Protein AF-A0A6J3CH19-F1 (afdb_monomer_lite)

Radius of gyration: 21.17 Å; chains: 1; bounding box: 58×41×56 Å

pLDDT: mean 88.63, std 11.32, range [35.88, 97.56]

Foldseek 3Di:
DEEEDEDDDPPVPQDLALVSNLQVQQVVQVVVQVCCCVPVVWHKAGDSAWIWTDDPNDIYTYGYQDVSNLQNQQWDQDPNDTDGHDDPVSVVSCCVHPVVVVVVVLLVLVCVVPVLLVVLLVVQCVVCVVVVNNVVDDPCVSSVLLQLLPQVDPVDPPDDHSVNSNVSSVVVVVVDPPVPDDRDGDSPVPPDPPD

Secondary structure (DSSP, 8-state):
-EEEEE-----TTS-SSHHHHHHHHHHHHHHHHHHHHHHH---EEE-SS-EEEEETTEEEEEEEE-HHHHHHHTEEEETTEEEE---HHHHHHHIIIIIHHHHHHHHHHHHHH-TTHHHHHHHHHHHHHHTT-TTTS-TTHHHHHHHHHHHHTPSPPTT--HHHHHHHHHHHHHH--TTT------SS--S----

Sequence (195 aa):
VNCYFFISGHSGKWPGDIEAFRCLKAAFHLQIAERLNKQFSLPTQAYPTHFDVLRDGLVFRLEIAHPKEITLLRRQTENGVVKFKESEESIQLHYDTVVLPRLRGALHGLHQKHASVGPATCLLKRWLSAQLLGSSLPPVTADLLVAAATLRCSPLPSTVTPLALLARVLALLVDTDWAQEIVVLDFNDDFTRNI

Structure (mmCIF, N/CA/C/O backbone):
data_AF-A0A6J3CH19-F1
#
_entry.id   AF-A0A6J3CH19-F1
#
loop_
_atom_site.group_PDB
_atom_site.id
_atom_site.type_symbol
_atom_site.label_atom_id
_atom_site.label_alt_id
_atom_site.label_comp_id
_atom_site.label_asym_id
_atom_site.label_entity_id
_atom_site.label_seq_id
_atom_site.pdbx_PDB_ins_code
_atom_site.Cartn_x
_atom_site.Cartn_y
_atom_site.Cartn_z
_atom_site.occupancy
_atom_site.B_iso_or_equiv
_atom_site.auth_seq_id
_atom_site.auth_comp_id
_atom_site.auth_asym_id
_atom_site.auth_atom_id
_atom_site.pdbx_PDB_model_num
ATOM 1 N N . VAL A 1 1 ? 5.696 4.953 7.542 1.00 77.81 1 VAL A N 1
ATOM 2 C CA . VAL A 1 1 ? 5.314 3.685 6.862 1.00 77.81 1 VAL A CA 1
ATOM 3 C C . VAL A 1 1 ? 4.001 3.200 7.453 1.00 77.81 1 VAL A C 1
ATOM 5 O O . VAL A 1 1 ? 3.941 3.125 8.670 1.00 77.81 1 VAL A O 1
ATOM 8 N N . ASN A 1 2 ? 2.974 2.917 6.643 1.00 76.50 2 ASN A N 1
ATOM 9 C CA . ASN A 1 2 ? 1.694 2.388 7.142 1.00 76.50 2 ASN A CA 1
ATOM 10 C C . ASN A 1 2 ? 1.747 0.860 7.226 1.00 76.50 2 ASN A C 1
ATOM 12 O O . ASN A 1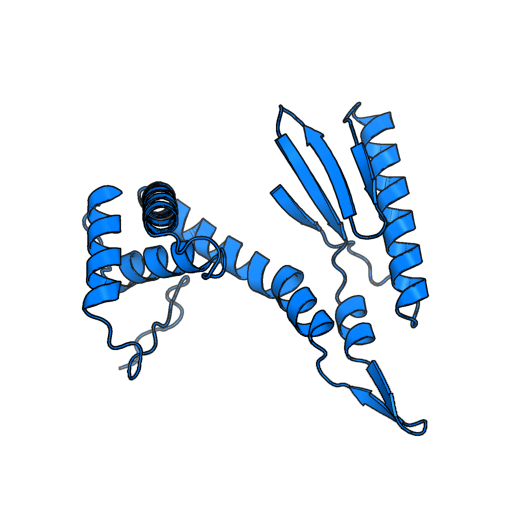 2 ? 1.957 0.188 6.212 1.00 76.50 2 ASN A O 1
ATOM 16 N N . CYS A 1 3 ? 1.537 0.337 8.427 1.00 83.62 3 CYS A N 1
ATOM 17 C CA . CYS A 1 3 ? 1.616 -1.069 8.777 1.00 83.62 3 CYS A CA 1
ATOM 18 C C . CYS A 1 3 ? 0.293 -1.505 9.414 1.00 83.62 3 CYS A C 1
ATOM 20 O O . CYS A 1 3 ? -0.112 -0.978 10.448 1.00 83.62 3 CYS A O 1
ATOM 22 N N . TYR A 1 4 ? -0.352 -2.505 8.822 1.00 80.94 4 TYR A N 1
ATOM 23 C CA . TYR A 1 4 ? -1.530 -3.140 9.404 1.00 80.94 4 TYR A CA 1
ATOM 24 C C . TYR A 1 4 ? -1.120 -4.441 10.076 1.00 80.94 4 TYR A C 1
ATOM 26 O O . TYR A 1 4 ? -0.327 -5.203 9.518 1.00 80.94 4 TYR A O 1
ATOM 34 N N . PHE A 1 5 ? -1.670 -4.711 11.252 1.00 84.69 5 PHE A N 1
ATOM 35 C CA . PHE A 1 5 ? -1.499 -5.996 11.918 1.00 84.69 5 PHE A CA 1
ATOM 36 C C . PHE A 1 5 ? -2.847 -6.536 12.381 1.00 84.69 5 PHE A C 1
ATOM 38 O O . PHE A 1 5 ? -3.755 -5.790 12.746 1.00 84.69 5 PHE A O 1
ATOM 45 N N . PHE A 1 6 ? -2.972 -7.858 12.348 1.00 79.38 6 PHE A N 1
ATOM 46 C CA . PHE A 1 6 ? -4.186 -8.555 12.737 1.00 79.38 6 PHE A CA 1
ATOM 47 C C . PHE A 1 6 ? -4.022 -9.094 14.150 1.00 79.38 6 PHE A C 1
ATOM 49 O O . PHE A 1 6 ? -3.035 -9.760 14.463 1.00 79.38 6 PHE A O 1
ATOM 56 N N . ILE A 1 7 ? -5.003 -8.827 15.006 1.00 72.31 7 ILE A N 1
ATOM 57 C CA . ILE A 1 7 ? -5.075 -9.483 16.308 1.00 72.31 7 ILE A CA 1
ATOM 58 C C . ILE A 1 7 ? -5.710 -10.854 16.081 1.00 72.31 7 ILE A C 1
ATOM 60 O O . ILE A 1 7 ? -6.914 -10.966 15.850 1.00 72.31 7 ILE A O 1
ATOM 64 N N . SER A 1 8 ? -4.880 -11.895 16.119 1.00 54.56 8 SER A N 1
ATOM 65 C CA . SER A 1 8 ? -5.317 -13.283 15.997 1.00 54.56 8 SER A CA 1
ATOM 66 C C . SER A 1 8 ? -6.142 -13.679 17.216 1.00 54.56 8 SER A C 1
ATOM 68 O O . SER A 1 8 ? -5.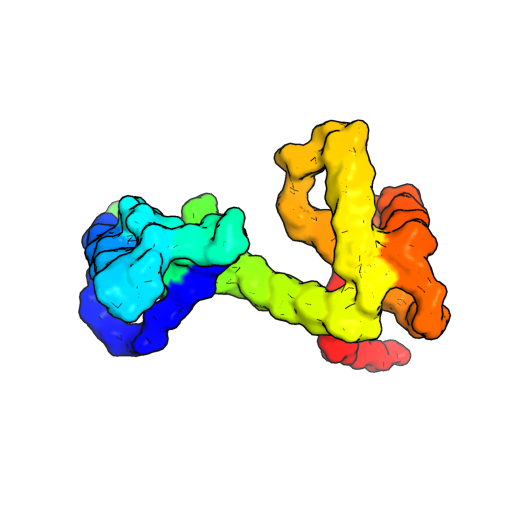618 -13.893 18.307 1.00 54.56 8 SER A O 1
ATOM 70 N N . GLY A 1 9 ? -7.450 -13.787 17.029 1.00 53.75 9 GLY A N 1
ATOM 71 C CA . GLY A 1 9 ? -8.333 -14.378 18.016 1.00 53.75 9 GLY A CA 1
ATOM 72 C C . GLY A 1 9 ? -9.774 -14.329 17.550 1.00 53.75 9 GLY A C 1
ATOM 73 O O . GLY A 1 9 ? -10.320 -13.249 17.337 1.00 53.75 9 GLY A O 1
ATOM 74 N N . HIS A 1 10 ? -10.432 -15.488 17.512 1.00 52.47 10 HIS A N 1
ATOM 75 C CA . HIS A 1 10 ? -11.894 -15.597 17.574 1.00 52.47 10 HIS A CA 1
ATOM 76 C C . HIS A 1 10 ? -12.413 -15.132 18.950 1.00 52.47 10 HIS A C 1
ATOM 78 O O . HIS A 1 10 ? -13.220 -15.795 19.595 1.00 52.47 10 HIS A O 1
ATOM 84 N N . SER A 1 11 ? -11.922 -14.000 19.455 1.00 56.94 11 SER A N 1
ATOM 85 C CA . SER A 1 11 ? -12.464 -13.381 20.647 1.00 56.94 11 SER A CA 1
ATOM 86 C C . SER A 1 11 ? -13.849 -12.870 20.275 1.00 56.94 11 SER A C 1
ATOM 88 O O . SER A 1 11 ? -13.996 -11.809 19.671 1.00 56.94 11 SER A O 1
ATOM 90 N N . GLY A 1 12 ? -14.892 -13.616 20.640 1.00 60.69 12 GLY A N 1
ATOM 91 C CA . GLY A 1 12 ? -16.290 -13.193 20.496 1.00 60.69 12 GLY A CA 1
ATOM 92 C C . GLY A 1 12 ? -16.636 -11.908 21.266 1.00 60.69 12 GLY A C 1
ATOM 93 O O . GLY A 1 12 ? -17.785 -11.487 21.252 1.00 60.69 12 GLY A O 1
ATOM 94 N N . LYS A 1 13 ? -15.656 -11.277 21.930 1.00 81.19 13 LYS A N 1
ATOM 95 C CA . LYS A 1 13 ? -15.801 -10.071 22.752 1.00 81.19 13 LYS A CA 1
ATOM 96 C C . LYS A 1 13 ? -15.750 -8.761 21.963 1.00 81.19 13 LYS A C 1
ATOM 98 O O . LYS A 1 13 ? -15.942 -7.707 22.557 1.00 81.19 13 LYS A O 1
ATOM 103 N N . TRP A 1 14 ? -15.481 -8.789 20.655 1.00 88.50 14 TRP A N 1
ATOM 104 C CA . TRP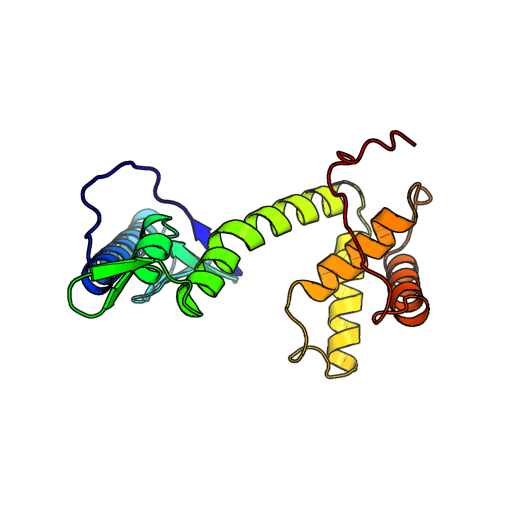 A 1 14 ? -15.563 -7.568 19.851 1.00 88.50 14 TRP A CA 1
ATOM 105 C C . TRP A 1 14 ? -17.006 -7.048 19.823 1.00 88.50 14 TRP A C 1
ATOM 107 O O . TRP A 1 14 ? -17.907 -7.837 19.520 1.00 88.50 14 TRP A O 1
ATOM 117 N N . PRO A 1 15 ? -17.254 -5.749 20.055 1.00 92.12 15 PRO A N 1
ATOM 118 C CA . PRO A 1 15 ? -18.597 -5.180 20.003 1.00 92.12 15 PRO A CA 1
ATOM 119 C C . PRO A 1 15 ? -19.292 -5.397 18.652 1.00 92.12 15 PRO A C 1
ATOM 121 O O . PRO A 1 15 ? -18.645 -5.589 17.620 1.00 92.12 15 PRO A O 1
ATOM 124 N N . GLY A 1 16 ? -20.626 -5.450 18.674 1.00 90.88 16 GLY A N 1
ATOM 125 C CA . GLY A 1 16 ? -21.477 -5.562 17.479 1.00 90.88 16 GLY A CA 1
ATOM 126 C C . GLY A 1 16 ? -21.930 -4.216 16.907 1.00 90.88 16 GLY A C 1
ATOM 127 O O . GLY A 1 16 ? -22.664 -4.201 15.923 1.00 90.88 16 GLY A O 1
ATOM 128 N N . ASP A 1 17 ? -21.509 -3.126 17.541 1.00 91.50 17 ASP A N 1
ATOM 129 C CA . ASP A 1 17 ? -21.721 -1.744 17.132 1.00 91.50 17 ASP A CA 1
ATOM 130 C C . ASP A 1 17 ? -20.380 -1.129 16.696 1.00 91.50 17 ASP A C 1
ATOM 132 O O . ASP A 1 17 ? -19.339 -1.454 17.277 1.00 91.50 17 ASP A O 1
ATOM 136 N N . ILE A 1 18 ? -20.397 -0.283 15.663 1.00 92.81 18 ILE A N 1
ATOM 137 C CA . ILE A 1 18 ? -19.179 0.256 15.043 1.00 92.81 18 ILE A CA 1
ATOM 138 C C . ILE A 1 18 ? -18.448 1.245 15.957 1.00 92.81 18 ILE A C 1
ATOM 140 O O . ILE A 1 18 ? -17.216 1.231 16.007 1.00 92.81 18 ILE A O 1
ATOM 144 N N . GLU A 1 19 ? -19.171 2.058 16.726 1.00 94.19 19 GLU A N 1
ATOM 145 C CA . GLU A 1 19 ? -18.567 3.042 17.627 1.00 94.19 19 GLU A CA 1
ATOM 146 C C . GLU A 1 19 ? -17.907 2.340 18.811 1.00 94.19 19 GLU A C 1
ATOM 148 O O . GLU A 1 19 ? -16.730 2.570 19.106 1.00 94.19 19 GLU A O 1
ATOM 153 N N . ALA A 1 20 ? -18.618 1.395 19.432 1.00 94.62 20 ALA A N 1
ATOM 154 C CA . ALA A 1 20 ? -18.065 0.567 20.496 1.00 94.62 20 ALA A CA 1
ATOM 155 C C . ALA A 1 20 ? -16.854 -0.249 20.008 1.00 94.62 20 ALA A C 1
ATOM 157 O O . ALA A 1 20 ? -15.855 -0.376 20.723 1.00 94.62 20 ALA A O 1
ATOM 158 N N . PHE A 1 21 ? -16.911 -0.775 18.778 1.00 94.56 21 PHE A N 1
ATOM 159 C CA . PHE A 1 21 ? -15.798 -1.494 18.159 1.00 94.56 21 PHE A CA 1
ATOM 160 C C . PHE A 1 21 ? -14.552 -0.604 18.038 1.00 94.56 21 PHE A C 1
ATOM 162 O O . PHE A 1 21 ? -13.460 -1.010 18.445 1.00 94.56 21 PHE A O 1
ATOM 169 N N . ARG A 1 22 ? -14.713 0.625 17.536 1.00 95.00 22 ARG A N 1
ATOM 170 C CA . ARG A 1 22 ? -13.622 1.600 17.377 1.00 95.00 22 ARG A CA 1
ATOM 171 C C . ARG A 1 22 ? -13.081 2.109 18.707 1.00 95.00 22 ARG A C 1
ATOM 173 O O . ARG A 1 22 ? -11.871 2.272 18.838 1.00 95.00 22 ARG A O 1
ATOM 180 N N . CYS A 1 23 ? -13.937 2.282 19.709 1.00 95.94 23 CYS A N 1
ATOM 181 C CA . CYS A 1 23 ? -13.515 2.619 21.067 1.00 95.94 23 CYS A CA 1
ATOM 182 C C . CYS A 1 23 ? -12.611 1.523 21.656 1.00 95.94 23 CYS A C 1
ATOM 184 O O . CYS A 1 23 ? -11.524 1.806 22.163 1.00 95.94 23 CYS A O 1
ATOM 186 N N . LEU A 1 24 ? -12.996 0.251 21.498 1.00 94.75 24 LEU A N 1
ATOM 187 C CA . LEU A 1 24 ? -12.160 -0.872 21.921 1.00 94.75 24 LEU A CA 1
ATOM 188 C C . LEU A 1 24 ? -10.838 -0.934 21.134 1.00 94.75 24 LEU A C 1
ATOM 190 O O . LEU A 1 24 ? -9.782 -1.161 21.725 1.00 94.75 24 LEU A O 1
ATOM 194 N N . LYS A 1 25 ? -10.872 -0.692 19.818 1.00 94.38 25 LYS A N 1
ATOM 195 C CA . LYS A 1 25 ? -9.677 -0.610 18.959 1.00 94.38 25 LYS A CA 1
ATOM 196 C C . LYS A 1 25 ? -8.707 0.481 19.445 1.00 94.38 25 LYS A C 1
ATOM 198 O O . LYS A 1 25 ? -7.519 0.210 19.603 1.00 94.38 25 LYS A O 1
ATOM 203 N N . ALA A 1 26 ? -9.213 1.668 19.780 1.00 96.31 26 ALA A N 1
ATOM 204 C CA . ALA A 1 26 ? -8.423 2.761 20.350 1.00 96.31 26 ALA A CA 1
ATOM 205 C C . ALA A 1 26 ? -7.803 2.397 21.712 1.00 96.31 26 ALA A C 1
ATOM 207 O O . ALA A 1 26 ? -6.629 2.682 21.956 1.00 96.31 26 ALA A O 1
ATOM 208 N N . ALA A 1 27 ? -8.553 1.713 22.582 1.00 96.00 27 ALA A N 1
ATOM 209 C CA . ALA A 1 27 ? -8.029 1.224 23.856 1.00 96.00 27 ALA A CA 1
ATOM 210 C C . ALA A 1 27 ? -6.865 0.235 23.660 1.00 96.00 27 ALA A C 1
ATOM 212 O O . ALA A 1 27 ? -5.872 0.299 24.387 1.00 96.00 27 ALA A O 1
ATOM 213 N N . PHE A 1 28 ? -6.936 -0.637 22.646 1.00 95.06 28 PHE A N 1
ATOM 214 C CA . PHE A 1 28 ? -5.808 -1.495 22.280 1.00 95.06 28 PHE A CA 1
ATOM 215 C C . PHE A 1 28 ? -4.606 -0.695 21.769 1.00 95.06 28 PHE A C 1
ATOM 217 O O . PHE A 1 28 ? -3.489 -0.975 22.200 1.00 95.06 28 PHE A O 1
ATOM 224 N N . HIS A 1 29 ? -4.807 0.306 20.905 1.00 96.62 29 HIS A N 1
ATOM 225 C CA . HIS A 1 29 ? -3.713 1.171 20.443 1.00 96.62 29 HIS A CA 1
ATOM 226 C C . HIS A 1 29 ? -2.977 1.833 21.618 1.00 96.62 29 HIS A C 1
ATOM 228 O O . HIS A 1 29 ? -1.748 1.798 21.659 1.00 96.62 29 HIS A O 1
ATOM 234 N N . LEU A 1 30 ? -3.714 2.356 22.608 1.00 97.31 30 LEU A N 1
ATOM 235 C CA . LEU A 1 30 ? -3.141 2.941 23.825 1.00 97.31 30 LEU A CA 1
ATOM 236 C C . LEU A 1 30 ? -2.297 1.930 24.609 1.00 97.31 30 LEU A C 1
ATOM 238 O O . LEU A 1 30 ? -1.141 2.208 24.924 1.00 97.31 30 LEU A O 1
ATOM 242 N N . GLN A 1 31 ? -2.844 0.741 24.884 1.00 96.50 31 GLN A N 1
ATOM 243 C CA . GLN A 1 31 ? -2.131 -0.279 25.658 1.00 96.50 31 GLN A CA 1
ATOM 244 C C . GLN A 1 31 ? -0.884 -0.805 24.940 1.00 96.50 31 GLN A C 1
ATOM 246 O O . GLN A 1 31 ? 0.134 -1.063 25.584 1.00 96.50 31 GLN A O 1
ATOM 251 N N . ILE A 1 32 ? -0.945 -0.986 23.618 1.00 95.62 32 ILE A N 1
ATOM 252 C CA . ILE A 1 32 ? 0.202 -1.452 22.831 1.00 95.62 32 ILE A CA 1
ATOM 253 C C . ILE A 1 32 ? 1.292 -0.378 22.814 1.00 95.62 32 ILE A C 1
ATOM 255 O O . ILE A 1 32 ? 2.446 -0.695 23.101 1.00 95.62 32 ILE A O 1
ATOM 259 N N . ALA A 1 33 ? 0.936 0.881 22.541 1.00 96.75 33 ALA A N 1
ATOM 260 C CA . ALA A 1 33 ? 1.879 1.998 22.548 1.00 96.75 33 ALA A CA 1
ATOM 261 C C . ALA A 1 33 ? 2.571 2.144 23.915 1.00 96.75 33 ALA A C 1
ATOM 263 O O . ALA A 1 33 ? 3.798 2.178 23.992 1.00 96.75 33 ALA A O 1
ATOM 264 N N . GLU A 1 34 ? 1.802 2.116 25.007 1.00 97.12 34 GLU A N 1
ATOM 265 C CA . GLU A 1 34 ? 2.340 2.187 26.367 1.00 97.12 34 GLU A CA 1
ATOM 266 C C . GLU A 1 34 ? 3.314 1.036 26.666 1.00 97.12 34 GLU A C 1
ATOM 268 O O . GLU A 1 34 ? 4.379 1.254 27.247 1.00 97.12 34 GLU A O 1
ATOM 273 N N . ARG A 1 35 ? 2.987 -0.194 26.247 1.00 97.06 35 ARG A N 1
ATOM 274 C CA . ARG A 1 35 ? 3.873 -1.353 26.431 1.00 97.06 35 ARG A CA 1
ATOM 275 C C . ARG A 1 35 ? 5.151 -1.243 25.612 1.00 97.06 35 ARG A C 1
ATOM 277 O O . ARG A 1 35 ? 6.212 -1.567 26.136 1.00 97.06 35 ARG A O 1
ATOM 284 N N . LEU A 1 36 ? 5.068 -0.780 24.366 1.00 96.25 36 LEU A N 1
ATOM 285 C CA . LEU A 1 36 ? 6.243 -0.575 23.519 1.00 96.25 36 LEU A CA 1
ATOM 286 C C . LEU A 1 36 ? 7.200 0.452 24.129 1.00 96.25 36 LEU A C 1
ATOM 288 O O . LEU A 1 36 ? 8.408 0.217 24.170 1.00 96.25 36 LEU A O 1
ATOM 292 N N . ASN A 1 37 ? 6.657 1.537 24.677 1.00 95.62 37 ASN A N 1
ATOM 293 C CA . ASN A 1 37 ? 7.442 2.542 25.378 1.00 95.62 37 ASN A CA 1
ATOM 294 C C . ASN A 1 37 ? 8.080 1.972 26.657 1.00 95.62 37 ASN A C 1
ATOM 296 O O . ASN A 1 37 ? 9.296 2.031 26.821 1.00 95.62 37 ASN A O 1
ATOM 300 N N . LYS A 1 38 ? 7.294 1.332 27.531 1.00 97.06 38 LYS A N 1
ATOM 301 C CA . LYS A 1 38 ? 7.792 0.828 28.823 1.00 97.06 38 LYS A CA 1
ATOM 302 C C . LYS A 1 38 ? 8.788 -0.326 28.704 1.00 97.06 38 LYS A C 1
ATOM 304 O O . LYS A 1 38 ? 9.721 -0.390 29.493 1.00 97.06 38 LYS A O 1
ATOM 309 N N . GLN A 1 39 ? 8.567 -1.260 27.779 1.00 96.94 39 GLN A N 1
ATOM 310 C CA . GLN A 1 39 ? 9.372 -2.486 27.682 1.00 96.94 39 GLN A CA 1
ATOM 311 C C . GLN A 1 39 ? 10.578 -2.341 26.756 1.00 96.94 39 GLN A C 1
ATOM 313 O O . GLN A 1 39 ? 11.601 -2.975 26.998 1.00 96.94 39 GLN A O 1
ATOM 318 N N . PHE A 1 40 ? 10.462 -1.530 25.702 1.00 95.81 40 PHE A N 1
ATOM 319 C CA . PHE A 1 40 ? 11.487 -1.416 24.661 1.00 95.81 40 PHE A CA 1
ATOM 320 C C . PHE A 1 40 ? 12.048 0.002 24.517 1.00 95.81 40 PHE A C 1
ATOM 322 O O . PHE A 1 40 ? 12.864 0.237 23.630 1.00 95.81 40 PHE A O 1
ATOM 329 N N . SER A 1 41 ? 11.609 0.950 25.355 1.00 95.62 41 SER A N 1
ATOM 330 C CA . SER A 1 41 ? 12.028 2.360 25.309 1.00 95.62 41 SER A CA 1
ATOM 331 C C . SER A 1 41 ? 11.819 3.012 23.938 1.00 95.62 41 SER A C 1
ATOM 333 O O . SER A 1 41 ? 12.538 3.936 23.563 1.00 95.62 41 SER A O 1
ATOM 335 N N . LEU A 1 42 ? 10.825 2.535 23.181 1.00 96.50 42 LEU A N 1
ATOM 336 C CA . LEU A 1 42 ? 10.475 3.094 21.880 1.00 96.50 42 LEU A CA 1
ATOM 337 C C . LEU A 1 42 ? 9.547 4.302 22.067 1.00 96.50 42 LEU A C 1
ATOM 339 O O . LEU A 1 42 ? 8.502 4.160 22.706 1.00 96.50 42 LEU A O 1
ATOM 343 N N . PRO A 1 43 ? 9.864 5.480 21.500 1.00 97.19 43 PRO A N 1
ATOM 344 C CA . PRO A 1 43 ? 8.933 6.597 21.499 1.00 97.19 43 PRO A CA 1
ATOM 345 C C . PRO A 1 43 ? 7.681 6.237 20.696 1.00 97.19 43 PRO A C 1
ATOM 347 O O . PRO A 1 43 ? 7.763 5.816 19.539 1.00 97.19 43 PRO A O 1
ATOM 350 N N . THR A 1 44 ? 6.516 6.412 21.314 1.00 97.38 44 THR A N 1
ATOM 351 C CA . THR A 1 44 ? 5.222 6.066 20.723 1.00 97.38 44 THR A CA 1
ATOM 352 C C . THR A 1 44 ? 4.204 7.174 20.930 1.00 97.38 44 THR A C 1
ATOM 354 O O . THR A 1 44 ? 4.180 7.779 22.001 1.00 97.38 44 THR A O 1
ATOM 357 N N . GLN A 1 45 ? 3.300 7.354 19.971 1.00 96.62 45 GLN A N 1
ATOM 358 C CA . GLN A 1 45 ? 2.154 8.254 20.079 1.00 96.62 45 GLN A CA 1
ATOM 359 C C . GLN A 1 45 ? 0.882 7.520 19.645 1.00 96.62 45 GLN A C 1
ATOM 361 O O . GLN A 1 45 ? 0.789 7.058 18.512 1.00 96.62 45 GLN A O 1
ATOM 366 N N . ALA A 1 46 ? -0.104 7.408 20.534 1.00 96.81 46 ALA A N 1
ATOM 367 C CA . ALA A 1 46 ? -1.366 6.732 20.238 1.00 96.81 46 ALA A CA 1
ATOM 368 C C . ALA A 1 46 ? -2.459 7.712 19.787 1.00 96.81 46 ALA A C 1
ATOM 370 O O . ALA A 1 46 ? -2.551 8.835 20.286 1.00 96.81 46 ALA A O 1
ATOM 371 N N . TYR A 1 47 ? -3.315 7.245 18.880 1.00 96.69 47 TYR A N 1
ATOM 372 C CA . TYR A 1 47 ? -4.488 7.934 18.348 1.00 96.69 47 TYR A CA 1
ATOM 373 C C . TYR A 1 47 ? -5.692 6.971 18.315 1.00 96.69 47 TYR A C 1
ATOM 375 O O . TYR A 1 47 ? -5.524 5.754 18.437 1.00 96.69 47 TYR A O 1
ATOM 383 N N . PRO A 1 48 ? -6.927 7.468 18.107 1.00 95.31 48 PRO A N 1
ATOM 384 C CA . PRO A 1 48 ? -8.093 6.591 18.004 1.00 95.31 48 PRO A CA 1
ATOM 385 C C . PRO A 1 48 ? -7.985 5.557 16.871 1.00 95.31 48 PRO A C 1
ATOM 387 O O . PRO A 1 48 ? -8.342 4.395 17.053 1.00 95.31 48 PRO A O 1
ATOM 390 N N . THR A 1 49 ? -7.451 5.956 15.714 1.00 94.12 49 THR A N 1
ATOM 391 C CA . THR A 1 49 ? -7.400 5.108 14.511 1.00 94.12 49 THR A CA 1
ATOM 392 C C . THR A 1 49 ? -6.116 4.294 14.371 1.00 94.12 49 THR A C 1
ATOM 394 O O . THR A 1 49 ? -6.137 3.265 13.710 1.00 94.12 49 THR A O 1
ATOM 397 N N . HIS A 1 50 ? -5.015 4.713 14.996 1.00 96.19 50 HIS A N 1
ATOM 398 C CA . HIS A 1 50 ? -3.688 4.108 14.841 1.00 96.19 50 HIS A CA 1
ATOM 399 C C . HIS A 1 50 ? -2.771 4.497 16.008 1.00 96.19 50 HIS A C 1
ATOM 401 O O . HIS A 1 50 ? -3.143 5.288 16.870 1.00 96.19 50 HIS A O 1
ATOM 407 N N . PHE A 1 51 ? -1.539 4.004 16.016 1.00 97.31 51 PHE A N 1
ATOM 408 C CA . PHE A 1 51 ? -0.460 4.551 16.834 1.00 97.31 51 PHE A CA 1
ATOM 409 C C . PHE A 1 51 ? 0.836 4.605 16.030 1.00 97.31 51 PHE A C 1
ATOM 411 O O . PHE A 1 51 ? 1.099 3.745 15.194 1.00 97.31 51 PHE A O 1
ATOM 418 N N . ASP A 1 52 ? 1.642 5.625 16.280 1.00 97.56 52 ASP A N 1
ATOM 419 C CA . ASP A 1 52 ? 2.922 5.835 15.621 1.00 97.56 52 ASP A CA 1
ATOM 4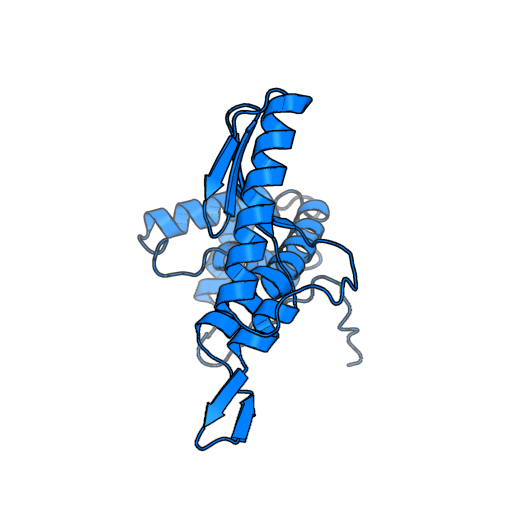20 C C . ASP A 1 52 ? 4.062 5.398 16.554 1.00 97.56 52 ASP A C 1
ATOM 422 O O . ASP A 1 52 ? 4.021 5.637 17.763 1.00 97.56 52 ASP A O 1
ATOM 426 N N . VAL A 1 53 ? 5.083 4.749 15.994 1.00 97.44 53 VAL A N 1
ATOM 427 C CA . VAL A 1 53 ? 6.292 4.292 16.695 1.00 97.44 53 VAL A CA 1
ATOM 428 C C . VAL A 1 53 ? 7.514 4.837 15.968 1.00 97.44 53 VAL A C 1
ATOM 430 O O . VAL A 1 53 ? 7.675 4.606 14.767 1.00 97.44 53 VAL A O 1
ATOM 433 N N . LEU A 1 54 ? 8.381 5.545 16.693 1.00 96.94 54 LEU A N 1
ATOM 434 C CA . LEU A 1 54 ? 9.668 6.008 16.183 1.00 96.94 54 LEU A CA 1
ATOM 435 C C . LEU A 1 54 ? 10.737 4.956 16.477 1.00 96.94 54 LEU A C 1
ATOM 437 O O . LEU A 1 54 ? 10.966 4.591 17.629 1.00 96.94 54 LEU A O 1
ATOM 441 N N . ARG A 1 55 ? 11.418 4.490 15.434 1.00 95.38 55 ARG A N 1
ATOM 442 C CA . ARG A 1 55 ? 12.531 3.551 15.555 1.00 95.38 55 ARG A CA 1
ATOM 443 C C . ARG A 1 55 ? 13.560 3.829 14.469 1.00 95.38 55 ARG A C 1
ATOM 445 O O . ARG A 1 55 ? 13.197 3.930 13.303 1.00 95.38 55 ARG A O 1
ATOM 452 N N . ASP A 1 56 ? 14.828 3.955 14.856 1.00 94.44 56 ASP A N 1
ATOM 453 C CA . ASP A 1 56 ? 15.962 4.126 13.934 1.00 94.44 56 ASP A CA 1
ATOM 454 C C . ASP A 1 56 ? 15.778 5.297 12.940 1.00 94.44 56 ASP A C 1
ATOM 456 O O . ASP A 1 56 ? 16.099 5.200 11.759 1.00 94.44 56 ASP A O 1
ATOM 460 N N . GLY A 1 57 ? 15.203 6.413 13.410 1.00 93.88 57 GLY A N 1
ATOM 461 C CA . GLY A 1 57 ? 14.918 7.600 12.587 1.00 93.88 57 GLY A CA 1
ATOM 462 C C . GL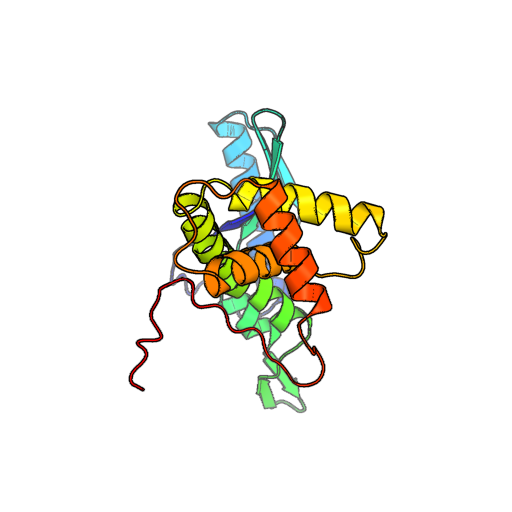Y A 1 57 ? 13.699 7.473 11.663 1.00 93.88 57 GLY A C 1
ATOM 463 O O . GLY A 1 57 ? 13.409 8.396 10.903 1.00 93.88 57 GLY A O 1
ATOM 464 N N . LEU A 1 58 ? 12.962 6.361 11.732 1.00 95.44 58 LEU A N 1
ATOM 465 C CA . LEU A 1 58 ? 11.780 6.089 10.919 1.00 95.44 58 LEU A CA 1
ATOM 466 C C . LEU A 1 58 ? 10.511 6.051 11.772 1.00 95.44 58 LEU A C 1
ATOM 468 O O . LEU A 1 58 ? 10.493 5.490 12.866 1.00 95.44 58 LEU A O 1
ATOM 472 N N . VAL A 1 59 ? 9.422 6.605 11.233 1.00 96.25 59 VAL A N 1
ATOM 473 C CA . VAL A 1 59 ? 8.093 6.550 11.858 1.00 96.25 59 VAL A CA 1
ATOM 474 C C . VAL A 1 59 ? 7.247 5.460 11.202 1.00 96.25 59 VAL A C 1
ATOM 476 O O . VAL A 1 59 ? 6.968 5.485 9.992 1.00 96.25 59 VAL A O 1
ATOM 479 N N . PHE A 1 60 ? 6.812 4.506 12.017 1.00 95.88 60 PHE A N 1
ATOM 480 C CA . PHE A 1 60 ? 5.901 3.434 11.638 1.00 95.88 60 PHE A CA 1
ATOM 481 C C . PHE A 1 60 ? 4.523 3.715 12.219 1.00 95.88 60 PHE A C 1
ATOM 483 O O . PHE A 1 60 ? 4.362 3.760 13.433 1.00 95.88 60 PHE A O 1
ATOM 490 N N . ARG A 1 61 ? 3.539 3.876 11.340 1.00 96.88 61 ARG A N 1
ATOM 491 C CA . ARG A 1 61 ? 2.131 3.978 11.692 1.00 96.88 61 ARG A CA 1
ATOM 492 C C . ARG A 1 61 ? 1.541 2.587 11.728 1.00 96.88 61 ARG A C 1
ATOM 494 O O . ARG A 1 61 ? 1.534 1.903 10.707 1.00 96.88 61 ARG A O 1
ATOM 501 N N . LEU A 1 62 ? 1.074 2.174 12.892 1.00 95.50 62 LEU A N 1
ATOM 502 C CA . LEU A 1 62 ? 0.529 0.856 13.154 1.00 95.50 62 LEU A CA 1
ATOM 503 C C . LEU A 1 62 ? -0.974 0.962 13.394 1.00 95.50 62 LEU A C 1
ATOM 505 O O . LEU A 1 62 ? -1.430 1.747 14.223 1.00 95.50 62 LEU A O 1
ATOM 509 N N . GLU A 1 63 ? -1.738 0.145 12.682 1.00 94.56 63 GLU A N 1
ATOM 510 C CA . GLU A 1 63 ? -3.188 0.073 12.820 1.00 94.56 63 GLU A CA 1
ATOM 511 C C . GLU A 1 63 ? -3.649 -1.380 12.964 1.00 94.56 63 GLU A C 1
ATOM 513 O O . GLU A 1 63 ? -3.190 -2.281 12.253 1.00 94.56 63 GLU A O 1
ATOM 518 N N . ILE A 1 64 ? -4.588 -1.605 13.884 1.00 93.12 64 ILE A N 1
ATOM 519 C CA . ILE A 1 64 ? -5.247 -2.900 14.051 1.00 93.12 64 ILE A CA 1
ATOM 520 C C . ILE A 1 64 ? -6.237 -3.113 12.901 1.00 93.12 64 ILE A C 1
ATOM 522 O O . ILE A 1 64 ? -7.228 -2.400 12.781 1.00 93.12 64 ILE A O 1
ATOM 526 N N . ALA A 1 65 ? -6.030 -4.140 12.087 1.00 91.81 65 ALA A N 1
ATOM 527 C CA . ALA A 1 65 ? -7.010 -4.571 11.097 1.00 91.81 65 ALA A CA 1
ATOM 528 C C . ALA A 1 65 ? -7.842 -5.736 11.646 1.00 91.81 65 ALA A C 1
ATOM 530 O O . ALA A 1 65 ? -7.306 -6.684 12.227 1.00 91.81 65 ALA A O 1
ATOM 531 N N . HIS A 1 66 ? -9.163 -5.694 11.451 1.00 91.56 66 HIS A N 1
ATOM 532 C CA . HIS A 1 66 ? -10.047 -6.775 11.876 1.00 91.56 66 HIS A CA 1
ATOM 533 C C . HIS A 1 66 ? -11.245 -6.939 10.918 1.00 91.56 66 HIS A C 1
ATOM 535 O O . HIS A 1 66 ? -12.001 -5.984 10.731 1.00 91.56 66 HIS A O 1
ATOM 541 N N . PRO A 1 67 ? -11.505 -8.144 10.365 1.00 90.25 67 PRO A N 1
ATOM 542 C CA . PRO A 1 67 ? -12.554 -8.354 9.356 1.00 90.25 67 PRO A CA 1
ATOM 543 C C . PRO A 1 67 ? -13.959 -7.925 9.795 1.00 90.25 67 PRO A C 1
ATOM 545 O O . PRO A 1 67 ? -14.749 -7.451 8.983 1.00 90.25 67 PRO A O 1
ATOM 548 N N . LYS A 1 68 ? -14.267 -8.047 11.095 1.00 91.38 68 LYS A N 1
ATOM 549 C CA . LYS A 1 68 ? -15.556 -7.609 11.659 1.00 91.38 68 LYS A CA 1
ATOM 550 C C . LYS A 1 68 ? -15.832 -6.121 11.430 1.00 91.38 68 LYS A C 1
ATOM 552 O O . LYS A 1 68 ? -16.992 -5.779 11.255 1.00 91.38 68 LYS A O 1
ATOM 557 N N . GLU A 1 69 ? -14.812 -5.260 11.403 1.00 92.94 69 GLU A N 1
ATOM 558 C CA . GLU A 1 69 ? -15.003 -3.822 11.166 1.00 92.94 69 GLU A CA 1
ATOM 559 C C . GLU A 1 69 ? -15.610 -3.578 9.777 1.00 92.94 69 GLU A C 1
ATOM 561 O O . GLU A 1 69 ? -16.610 -2.878 9.659 1.00 92.94 69 GLU A O 1
ATOM 566 N N . ILE A 1 70 ? -15.103 -4.269 8.748 1.00 93.06 70 ILE A N 1
ATOM 567 C CA . ILE A 1 70 ? -15.650 -4.219 7.382 1.00 93.06 70 ILE A CA 1
ATOM 568 C C . ILE A 1 70 ? -17.109 -4.704 7.369 1.00 93.06 70 ILE A C 1
ATOM 570 O O . ILE A 1 70 ? -17.972 -4.078 6.755 1.00 93.06 70 ILE A O 1
ATOM 574 N N . THR A 1 71 ? -17.415 -5.799 8.074 1.00 92.50 71 THR A N 1
ATOM 575 C CA . THR A 1 71 ? -18.787 -6.330 8.166 1.00 92.50 71 THR A CA 1
ATOM 576 C C . THR A 1 71 ? -19.743 -5.359 8.859 1.00 92.50 71 THR A C 1
ATOM 578 O O . THR A 1 71 ? -20.887 -5.225 8.429 1.00 92.50 71 THR A O 1
ATOM 581 N N . LEU A 1 72 ? -19.292 -4.678 9.917 1.00 93.19 72 LEU A N 1
ATOM 582 C CA . LEU A 1 72 ? -20.084 -3.672 10.625 1.00 93.19 72 LEU A CA 1
ATOM 583 C C . LEU A 1 72 ? -20.330 -2.437 9.754 1.00 93.19 72 LEU A C 1
ATOM 585 O O . LEU A 1 72 ? -21.457 -1.961 9.713 1.00 93.19 72 LEU A O 1
ATOM 589 N N . LEU A 1 73 ? -19.328 -1.979 8.999 1.00 93.31 73 LEU A N 1
ATOM 590 C CA . LEU A 1 73 ? -19.464 -0.846 8.074 1.00 93.31 73 LEU A CA 1
ATOM 591 C C . LEU A 1 73 ? -20.415 -1.120 6.903 1.00 93.31 73 LEU A C 1
ATOM 593 O O . LEU A 1 73 ? -21.003 -0.188 6.356 1.00 93.31 73 LEU A O 1
ATOM 597 N N . ARG A 1 74 ? -20.577 -2.392 6.518 1.00 92.94 74 ARG A N 1
ATOM 598 C CA . ARG A 1 74 ? -21.553 -2.811 5.501 1.00 92.94 74 ARG A CA 1
ATOM 599 C C . ARG A 1 74 ? -22.980 -2.899 6.040 1.00 92.94 74 ARG A C 1
ATOM 601 O O . ARG A 1 74 ? -23.922 -2.966 5.254 1.00 92.94 74 ARG A O 1
ATOM 608 N N . ARG A 1 75 ? -23.163 -2.954 7.362 1.00 90.12 75 ARG A N 1
ATOM 609 C CA . ARG A 1 75 ? -24.468 -3.144 8.000 1.00 90.12 75 ARG A CA 1
ATOM 610 C C . ARG A 1 75 ? -25.226 -1.817 8.044 1.00 90.12 75 ARG A C 1
ATOM 612 O O . ARG A 1 75 ? -24.815 -0.890 8.731 1.00 90.12 75 ARG A O 1
ATOM 619 N N . GLN A 1 76 ? -26.374 -1.753 7.380 1.00 81.75 76 GLN A N 1
ATOM 620 C CA . GLN A 1 76 ? -27.299 -0.622 7.446 1.00 81.75 76 GLN A CA 1
ATOM 621 C C . GLN A 1 76 ? -28.677 -1.104 7.898 1.00 81.75 76 GLN A C 1
ATOM 623 O O . GLN A 1 76 ? -29.141 -2.161 7.473 1.00 81.75 76 GLN A O 1
ATOM 628 N N . THR A 1 77 ? -29.334 -0.345 8.773 1.00 80.50 77 THR A N 1
ATOM 629 C CA . THR A 1 77 ? -30.704 -0.642 9.209 1.00 80.50 77 THR A CA 1
ATOM 630 C C . THR A 1 77 ? -31.645 0.311 8.495 1.00 80.50 77 THR A C 1
ATOM 632 O O . THR A 1 77 ? -31.618 1.510 8.750 1.00 80.50 77 THR A O 1
ATOM 635 N N . GLU A 1 78 ? -32.482 -0.219 7.609 1.00 81.12 78 GLU A N 1
ATOM 636 C CA . GLU A 1 78 ? -33.460 0.560 6.854 1.00 81.12 78 GLU A CA 1
ATOM 637 C C . GLU A 1 78 ? -34.855 0.034 7.208 1.00 81.12 78 GLU A C 1
ATOM 639 O O . GLU A 1 78 ? -35.153 -1.143 6.998 1.00 81.12 78 GLU A O 1
ATOM 644 N N . ASN A 1 79 ? -35.693 0.877 7.820 1.00 78.38 79 ASN A N 1
ATOM 645 C CA . ASN A 1 79 ? -37.042 0.517 8.287 1.00 78.38 79 ASN A CA 1
ATOM 646 C C . ASN A 1 79 ? -37.087 -0.723 9.211 1.00 78.38 79 ASN A C 1
ATOM 648 O O . ASN A 1 79 ? -38.005 -1.534 9.134 1.00 78.38 79 ASN A O 1
ATOM 652 N N . GLY A 1 80 ? -36.075 -0.898 10.069 1.00 80.06 80 GLY A N 1
ATOM 653 C CA . GLY A 1 80 ? -35.970 -2.045 10.984 1.00 80.06 80 GLY A CA 1
ATOM 654 C C . GLY A 1 80 ? -35.431 -3.333 10.348 1.00 80.06 80 GLY A C 1
ATOM 655 O O . GLY A 1 80 ? -35.211 -4.310 11.061 1.00 80.06 80 GLY A O 1
ATOM 656 N N . VAL A 1 81 ? -35.152 -3.337 9.040 1.00 82.38 81 VAL A N 1
ATOM 657 C CA . VAL A 1 81 ? -34.533 -4.465 8.332 1.00 82.38 81 VAL A CA 1
ATOM 658 C C . VAL A 1 81 ? -33.040 -4.207 8.163 1.00 82.38 81 VAL A C 1
ATOM 660 O O . VAL A 1 81 ? -32.623 -3.161 7.664 1.00 82.38 81 VAL A O 1
ATOM 663 N N . VAL A 1 82 ? -32.220 -5.177 8.567 1.00 83.75 82 VAL A N 1
ATOM 664 C CA . VAL A 1 82 ? -30.771 -5.124 8.356 1.00 83.75 82 VAL A CA 1
ATOM 665 C C . VAL A 1 82 ? -30.463 -5.476 6.903 1.00 83.75 82 VAL A C 1
ATOM 667 O O . VAL A 1 82 ? -30.730 -6.591 6.460 1.00 83.75 82 VAL A O 1
ATOM 670 N N . LYS A 1 83 ? -29.863 -4.536 6.175 1.00 85.50 83 LYS A N 1
ATOM 671 C CA . LYS A 1 83 ? -29.308 -4.734 4.836 1.00 85.50 83 LYS A CA 1
ATOM 672 C C . LYS A 1 83 ? -27.787 -4.653 4.894 1.00 85.50 83 LYS A C 1
ATOM 674 O O . LYS A 1 83 ? -27.223 -3.894 5.681 1.00 85.50 83 LYS A O 1
ATOM 679 N N . PHE A 1 84 ? -27.127 -5.431 4.044 1.00 86.31 84 PHE A N 1
ATOM 680 C CA . PHE A 1 84 ? -25.687 -5.337 3.833 1.00 86.31 84 PHE A CA 1
ATOM 681 C C . PHE A 1 84 ? -25.435 -4.634 2.505 1.00 86.31 84 PHE A C 1
ATOM 683 O O . PHE A 1 84 ? -25.797 -5.156 1.453 1.00 86.31 84 PHE A O 1
ATOM 690 N N . LYS A 1 85 ? -24.846 -3.441 2.559 1.00 89.62 85 LYS A N 1
ATOM 691 C CA . LYS A 1 85 ? -24.502 -2.640 1.385 1.00 89.62 85 LYS A CA 1
ATOM 692 C C . LYS A 1 85 ? -23.087 -2.109 1.546 1.00 89.62 85 LYS A C 1
ATOM 694 O O . LYS A 1 85 ? -22.692 -1.723 2.641 1.00 89.62 85 LYS A O 1
ATOM 699 N N . GLU A 1 86 ? -22.325 -2.095 0.463 1.00 89.94 86 GLU A N 1
ATOM 700 C CA . GLU A 1 86 ? -20.999 -1.486 0.485 1.00 89.94 86 GLU A CA 1
ATOM 701 C C . GLU A 1 86 ? -21.113 0.032 0.650 1.00 89.94 86 GLU A C 1
ATOM 703 O O . GLU A 1 86 ? -21.841 0.708 -0.079 1.00 89.94 86 GLU A O 1
ATOM 708 N N . SER A 1 87 ? -20.412 0.546 1.655 1.00 91.62 87 SER A N 1
ATOM 709 C CA . SER A 1 87 ? -20.143 1.967 1.850 1.00 91.62 87 SER A CA 1
ATOM 710 C C . SER A 1 87 ? -18.727 2.287 1.380 1.00 91.62 87 SER A C 1
ATOM 712 O O . SER A 1 87 ? -17.861 1.410 1.412 1.00 91.62 87 SER A O 1
ATOM 714 N N . GLU A 1 88 ? -18.474 3.542 1.010 1.00 93.56 88 GLU A N 1
ATOM 715 C CA . GLU A 1 88 ? -17.136 4.014 0.617 1.00 93.56 88 GLU A CA 1
ATOM 716 C C . GLU A 1 88 ? -16.077 3.653 1.673 1.00 93.56 88 GLU A C 1
ATOM 718 O O . GLU A 1 88 ? -15.028 3.096 1.366 1.00 93.56 88 GLU A O 1
ATOM 723 N N . GLU A 1 89 ? -16.408 3.855 2.951 1.00 93.75 89 GLU A N 1
ATOM 724 C CA . GLU A 1 89 ? -15.533 3.520 4.076 1.00 93.75 89 GLU A CA 1
ATOM 725 C C . GLU A 1 89 ? -15.256 2.011 4.174 1.00 93.75 89 GLU A C 1
ATOM 727 O O . GLU A 1 89 ? -14.128 1.600 4.449 1.00 93.75 89 GLU A O 1
ATOM 732 N N . SER A 1 90 ? -16.258 1.164 3.905 1.00 94.19 90 SER A N 1
ATOM 733 C CA . SER A 1 90 ? -16.067 -0.292 3.892 1.00 94.19 90 SER A CA 1
ATOM 734 C C . SER A 1 90 ? -15.184 -0.760 2.733 1.00 94.19 90 SER A C 1
ATOM 736 O O . SER A 1 90 ? -14.378 -1.674 2.919 1.00 94.19 90 SER A O 1
ATOM 738 N N . ILE A 1 91 ? -15.316 -0.126 1.562 1.00 94.88 91 ILE A N 1
ATOM 739 C CA . ILE A 1 91 ? -14.522 -0.425 0.367 1.00 94.88 91 ILE A CA 1
ATOM 740 C C . ILE A 1 91 ? -13.071 -0.031 0.626 1.00 94.88 91 ILE A C 1
ATOM 742 O O . ILE A 1 91 ? -12.173 -0.855 0.444 1.00 94.88 91 ILE A O 1
ATOM 746 N N . GLN A 1 92 ? -12.846 1.183 1.132 1.00 93.75 92 GLN A N 1
ATOM 747 C CA . GLN A 1 92 ? -11.510 1.681 1.438 1.00 93.75 92 GLN A CA 1
ATOM 748 C C . GLN A 1 92 ? -10.817 0.821 2.502 1.00 93.75 92 GLN A C 1
ATOM 750 O O . GLN A 1 92 ? -9.687 0.377 2.300 1.00 93.75 92 GLN A O 1
ATOM 755 N N . LEU A 1 93 ? -11.511 0.487 3.597 1.00 93.62 93 LEU A N 1
ATOM 756 C CA . LEU A 1 93 ? -10.946 -0.372 4.639 1.00 93.62 93 LEU A CA 1
ATOM 757 C C . LEU A 1 93 ? -10.611 -1.772 4.104 1.00 93.62 93 LEU A C 1
ATOM 759 O O . LEU A 1 93 ? -9.575 -2.342 4.454 1.00 93.62 93 LEU A O 1
ATOM 763 N N . HIS A 1 94 ? -11.465 -2.339 3.246 1.00 94.31 94 HIS A N 1
ATOM 764 C CA . HIS A 1 94 ? -11.189 -3.616 2.592 1.00 94.31 94 HIS A CA 1
ATOM 765 C C . HIS A 1 94 ? -9.965 -3.533 1.672 1.00 94.31 94 HIS A C 1
ATOM 767 O O . HIS A 1 94 ? -9.103 -4.417 1.706 1.00 94.31 94 HIS A O 1
ATOM 773 N N . TYR A 1 95 ? -9.861 -2.462 0.887 1.00 93.56 95 TYR A N 1
ATOM 774 C CA . TYR A 1 95 ? -8.719 -2.218 0.021 1.00 93.56 95 TYR A CA 1
ATOM 775 C C . TYR A 1 95 ? -7.414 -2.148 0.827 1.00 93.56 95 TYR A C 1
ATOM 777 O O . TYR A 1 95 ? -6.484 -2.906 0.549 1.00 93.56 95 TYR A O 1
ATOM 785 N N . ASP A 1 96 ? -7.369 -1.330 1.879 1.00 92.12 96 ASP A N 1
ATOM 786 C CA . ASP A 1 96 ? -6.156 -1.090 2.669 1.00 92.12 96 ASP A CA 1
ATOM 787 C C . ASP A 1 96 ? -5.705 -2.304 3.490 1.00 92.12 96 ASP A C 1
ATOM 789 O O . ASP A 1 96 ? -4.503 -2.540 3.647 1.00 92.12 96 ASP A O 1
ATOM 793 N N . THR A 1 97 ? -6.653 -3.098 3.998 1.00 92.25 97 THR A N 1
ATOM 794 C CA . THR A 1 97 ? -6.353 -4.208 4.919 1.00 92.25 97 THR A CA 1
ATOM 795 C C . THR A 1 97 ? -6.301 -5.580 4.251 1.00 92.25 97 THR A C 1
ATOM 797 O O . THR A 1 97 ? -5.670 -6.484 4.794 1.00 92.25 97 THR A O 1
ATOM 800 N N . VAL A 1 98 ? -6.919 -5.767 3.080 1.00 92.31 98 VAL A N 1
ATOM 801 C CA . VAL A 1 98 ? -6.984 -7.077 2.407 1.00 92.31 98 VAL A CA 1
ATOM 802 C C . VAL A 1 98 ? -6.305 -7.049 1.045 1.00 92.31 98 VAL A C 1
ATOM 804 O O . VAL A 1 98 ? -5.426 -7.873 0.786 1.00 92.31 98 VAL A O 1
ATOM 807 N N . VAL A 1 99 ? -6.689 -6.116 0.174 1.00 93.06 99 VAL A N 1
ATOM 808 C CA . VAL A 1 99 ? -6.193 -6.075 -1.212 1.00 93.06 99 VAL A CA 1
ATOM 809 C C . VAL A 1 99 ? -4.737 -5.616 -1.248 1.00 93.06 99 VAL A C 1
ATOM 811 O O . VAL A 1 99 ? -3.873 -6.299 -1.801 1.00 93.06 99 VAL A O 1
ATOM 814 N N . LEU A 1 100 ? -4.442 -4.487 -0.609 1.00 92.44 100 LEU A N 1
ATOM 815 C CA . LEU A 1 100 ? -3.138 -3.846 -0.668 1.00 92.44 100 LEU A CA 1
ATOM 816 C C . LEU A 1 100 ? -2.013 -4.683 -0.030 1.00 92.44 100 LEU A C 1
ATOM 818 O O . LEU A 1 100 ? -0.938 -4.752 -0.629 1.00 92.44 100 LEU A O 1
ATOM 822 N N . PRO A 1 101 ? -2.199 -5.372 1.117 1.00 92.00 101 PRO A N 1
ATOM 823 C CA . PRO A 1 101 ? -1.169 -6.255 1.665 1.00 92.00 101 PRO A CA 1
ATOM 824 C C . PRO A 1 101 ? -0.859 -7.449 0.757 1.00 92.00 101 PRO A C 1
ATOM 826 O O . PRO A 1 101 ? 0.312 -7.787 0.585 1.00 92.00 101 PRO A O 1
ATOM 829 N N . ARG A 1 102 ? -1.880 -8.048 0.122 1.00 91.69 102 ARG A N 1
ATOM 830 C CA . ARG A 1 102 ? -1.689 -9.129 -0.862 1.00 91.69 102 ARG A CA 1
ATOM 831 C C . ARG A 1 102 ? -0.895 -8.640 -2.068 1.00 91.69 102 ARG A C 1
ATOM 833 O O . ARG A 1 102 ? 0.089 -9.269 -2.447 1.00 91.69 102 ARG A O 1
ATOM 840 N N . LEU A 1 103 ? -1.273 -7.484 -2.612 1.00 93.00 103 LEU A N 1
ATOM 841 C CA . LEU A 1 103 ? -0.579 -6.872 -3.740 1.00 93.00 103 LEU A CA 1
ATOM 842 C C . LEU A 1 103 ? 0.876 -6.519 -3.398 1.00 93.00 103 LEU A C 1
ATOM 844 O O . LEU A 1 103 ? 1.779 -6.821 -4.171 1.00 93.00 103 LEU A O 1
ATOM 848 N N . ARG A 1 104 ? 1.131 -5.944 -2.217 1.00 91.75 104 ARG A N 1
ATOM 849 C CA . ARG A 1 104 ? 2.496 -5.672 -1.733 1.00 91.75 104 ARG A CA 1
ATOM 850 C C . ARG A 1 104 ? 3.326 -6.949 -1.609 1.00 91.75 104 ARG A C 1
ATOM 852 O O . ARG A 1 104 ? 4.499 -6.921 -1.959 1.00 91.75 104 ARG A O 1
ATOM 859 N N . GLY A 1 105 ? 2.732 -8.050 -1.146 1.00 92.31 105 GLY A N 1
ATOM 860 C CA . GLY A 1 105 ? 3.391 -9.358 -1.098 1.00 92.31 105 GLY A CA 1
ATOM 861 C C . GLY A 1 105 ? 3.782 -9.868 -2.488 1.00 92.31 105 GLY A C 1
ATOM 862 O O . GLY A 1 105 ? 4.932 -10.249 -2.697 1.00 92.31 105 GLY A O 1
ATOM 863 N N . ALA A 1 106 ? 2.863 -9.796 -3.454 1.00 92.69 106 ALA A N 1
ATOM 864 C CA . ALA A 1 106 ? 3.115 -10.197 -4.839 1.00 92.69 106 ALA A CA 1
ATOM 865 C C . ALA A 1 106 ? 4.209 -9.338 -5.508 1.00 92.69 106 ALA A C 1
ATOM 867 O O . ALA A 1 106 ? 5.169 -9.865 -6.074 1.00 92.69 106 ALA A O 1
ATOM 868 N N . LEU A 1 107 ? 4.126 -8.012 -5.359 1.00 92.81 107 LEU A N 1
ATOM 869 C CA . LEU A 1 107 ? 5.141 -7.069 -5.842 1.00 92.81 107 LEU A CA 1
ATOM 870 C C . LEU A 1 107 ? 6.501 -7.298 -5.178 1.00 92.81 107 LEU A C 1
ATOM 872 O O . LEU A 1 107 ? 7.532 -7.238 -5.844 1.00 92.81 107 LEU A O 1
ATOM 876 N N . HIS A 1 108 ? 6.518 -7.599 -3.877 1.00 92.12 108 HIS A N 1
ATOM 877 C CA . HIS A 1 108 ? 7.749 -7.949 -3.179 1.00 92.12 108 HIS A CA 1
ATOM 878 C C . HIS A 1 108 ? 8.389 -9.202 -3.782 1.00 92.12 108 HIS A C 1
ATOM 880 O O . HIS A 1 108 ? 9.587 -9.192 -4.052 1.00 92.12 108 HIS A O 1
ATOM 886 N N . GLY A 1 109 ? 7.601 -10.243 -4.070 1.00 91.25 109 GLY A N 1
ATOM 887 C CA . GLY A 1 109 ? 8.082 -11.431 -4.781 1.00 91.25 109 GLY A CA 1
ATOM 888 C C . GLY A 1 109 ? 8.713 -11.085 -6.132 1.00 91.25 109 GLY A C 1
ATOM 889 O O . GLY A 1 109 ? 9.809 -11.553 -6.441 1.00 91.25 109 GLY A O 1
ATOM 890 N N . LEU A 1 110 ? 8.083 -10.194 -6.903 1.00 90.06 110 LEU A N 1
ATOM 891 C CA . LEU A 1 110 ? 8.630 -9.723 -8.177 1.00 90.06 110 LEU A CA 1
ATOM 892 C C . LEU A 1 110 ? 9.948 -8.945 -8.003 1.00 90.06 110 LEU A C 1
ATOM 894 O O . LEU A 1 110 ? 10.887 -9.154 -8.769 1.00 90.06 110 LEU A O 1
ATOM 898 N N . HIS A 1 111 ? 10.049 -8.089 -6.981 1.00 89.81 111 HIS A N 1
ATOM 899 C CA . HIS A 1 111 ? 11.281 -7.356 -6.661 1.00 89.81 111 HIS A CA 1
ATOM 900 C C . HIS A 1 111 ? 12.438 -8.296 -6.304 1.00 89.81 111 HIS A C 1
ATOM 902 O O . HIS A 1 111 ? 13.577 -8.019 -6.674 1.00 89.81 111 HIS A O 1
ATOM 908 N N . GLN A 1 112 ? 12.155 -9.408 -5.618 1.00 90.62 112 GLN A N 1
ATOM 909 C CA . GLN A 1 112 ? 13.166 -10.420 -5.299 1.00 90.62 112 GLN A CA 1
ATOM 910 C C . GLN A 1 112 ? 13.611 -11.201 -6.543 1.00 90.62 112 GLN A C 1
ATOM 912 O O . GLN A 1 112 ? 14.791 -11.510 -6.680 1.00 90.62 112 GLN A O 1
ATOM 917 N N . LYS A 1 113 ? 12.687 -11.486 -7.474 1.00 88.44 113 LYS A N 1
ATOM 918 C CA . LYS A 1 113 ? 13.002 -12.144 -8.755 1.00 88.44 113 LYS A CA 1
ATOM 919 C C . LYS A 1 113 ? 13.823 -11.240 -9.689 1.00 88.44 113 LYS A C 1
ATOM 921 O O . LYS A 1 113 ? 14.681 -11.730 -10.420 1.00 88.44 113 LYS A O 1
ATOM 926 N N . HIS A 1 114 ? 13.582 -9.927 -9.669 1.00 89.12 114 HIS A N 1
ATOM 927 C CA . HIS A 1 114 ? 14.194 -8.971 -10.594 1.00 89.12 114 HIS A CA 1
ATOM 928 C C . HIS A 1 114 ? 14.728 -7.726 -9.867 1.00 89.12 114 HIS A C 1
ATOM 930 O O . HIS A 1 114 ? 13.998 -6.763 -9.618 1.00 89.12 114 HIS A O 1
ATOM 936 N N . ALA A 1 115 ? 16.043 -7.698 -9.622 1.00 90.38 115 ALA A N 1
ATOM 937 C CA . ALA A 1 115 ? 16.719 -6.643 -8.855 1.00 90.38 115 ALA A CA 1
ATOM 938 C C . ALA A 1 115 ? 16.490 -5.211 -9.385 1.00 90.38 115 ALA A C 1
ATOM 940 O O . ALA A 1 115 ? 16.533 -4.248 -8.621 1.00 90.38 115 ALA A O 1
ATOM 941 N N . SER A 1 116 ? 16.220 -5.055 -10.684 1.00 92.06 116 SER A N 1
ATOM 942 C CA . SER A 1 116 ? 16.002 -3.744 -11.307 1.00 92.06 116 SER A CA 1
ATOM 943 C C . SER A 1 116 ? 14.604 -3.166 -11.109 1.00 92.06 116 SER A C 1
ATOM 945 O O . SER A 1 116 ? 14.430 -1.968 -11.331 1.00 92.06 116 SER A O 1
ATOM 947 N N . VAL A 1 117 ? 13.622 -3.963 -10.672 1.00 92.94 117 VAL A N 1
ATOM 948 C CA . VAL A 1 117 ? 12.227 -3.511 -10.533 1.00 92.94 117 VAL A CA 1
ATOM 949 C C . VAL A 1 117 ? 12.106 -2.434 -9.461 1.00 92.94 117 VAL A C 1
ATOM 951 O O . VAL A 1 117 ? 11.578 -1.364 -9.742 1.00 92.94 117 VAL A O 1
ATOM 954 N N . GLY A 1 118 ? 12.670 -2.648 -8.268 1.00 93.38 118 GLY A N 1
ATOM 955 C CA . GLY A 1 118 ? 12.620 -1.658 -7.184 1.00 93.38 118 GLY A CA 1
ATOM 956 C C . GLY A 1 118 ? 13.198 -0.291 -7.591 1.00 93.38 118 GLY A C 1
ATOM 957 O O . GLY A 1 118 ? 12.489 0.717 -7.523 1.00 93.38 118 GLY A O 1
ATOM 958 N N . PRO A 1 119 ? 14.455 -0.226 -8.072 1.00 95.06 119 PRO A N 1
ATOM 959 C CA . PRO A 1 119 ? 15.043 1.019 -8.558 1.00 95.06 119 PRO A CA 1
ATOM 960 C C . PRO A 1 119 ? 14.284 1.647 -9.740 1.00 95.06 119 PRO A C 1
ATOM 962 O O . PRO A 1 119 ? 14.141 2.869 -9.778 1.00 95.06 119 PRO A O 1
ATOM 965 N N . ALA A 1 120 ? 13.760 0.849 -10.680 1.00 95.50 120 ALA A N 1
ATOM 966 C CA . ALA A 1 120 ? 12.958 1.362 -11.794 1.00 95.50 120 ALA A CA 1
ATOM 967 C C . ALA A 1 120 ? 11.644 1.992 -11.312 1.00 95.50 120 ALA A C 1
ATOM 969 O O . ALA A 1 120 ? 11.277 3.072 -11.773 1.00 95.50 120 ALA A O 1
ATOM 970 N N . THR A 1 121 ? 10.981 1.385 -10.326 1.00 95.62 121 THR A N 1
ATOM 971 C CA . THR A 1 121 ? 9.788 1.949 -9.685 1.00 95.62 121 THR A CA 1
ATOM 972 C C . THR A 1 121 ? 10.089 3.294 -9.027 1.00 95.62 121 THR A C 1
ATOM 974 O O . THR A 1 121 ? 9.313 4.238 -9.179 1.00 95.62 121 THR A O 1
ATOM 977 N N . CYS A 1 122 ? 11.231 3.437 -8.345 1.00 95.06 122 CYS A N 1
ATOM 978 C CA . CYS A 1 122 ? 11.657 4.726 -7.788 1.00 95.06 122 CYS A CA 1
ATOM 979 C C . CYS A 1 122 ? 11.877 5.783 -8.881 1.00 95.06 122 CYS A C 1
ATOM 981 O O . CYS A 1 122 ? 11.444 6.928 -8.726 1.00 95.06 122 CYS A O 1
ATOM 983 N N . LEU A 1 123 ? 12.516 5.408 -9.996 1.00 96.38 123 LEU A N 1
ATOM 984 C CA . LEU A 1 123 ? 12.707 6.307 -11.136 1.00 96.38 123 LEU A CA 1
ATOM 985 C C . LEU A 1 123 ? 11.371 6.739 -11.749 1.00 96.38 123 LEU A C 1
ATOM 987 O O . LEU A 1 123 ? 11.193 7.926 -12.015 1.00 96.38 123 LEU A O 1
ATOM 991 N N . LEU A 1 124 ? 10.428 5.809 -11.917 1.00 96.06 124 LEU A N 1
ATOM 992 C CA . LEU A 1 124 ? 9.102 6.100 -12.454 1.00 96.06 124 LEU A CA 1
ATOM 993 C C . LEU A 1 124 ? 8.306 7.021 -11.529 1.00 96.06 124 LEU A C 1
ATOM 995 O O . LEU A 1 124 ? 7.752 8.010 -11.996 1.00 96.06 124 LEU A O 1
ATOM 999 N N . LYS A 1 125 ? 8.295 6.756 -10.216 1.00 95.00 125 LYS A N 1
ATOM 1000 C CA . LYS A 1 125 ? 7.648 7.635 -9.226 1.00 95.00 125 LYS A CA 1
ATOM 1001 C C . LYS A 1 125 ? 8.218 9.050 -9.294 1.00 95.00 125 LYS A C 1
ATOM 1003 O O . LYS A 1 125 ? 7.462 10.015 -9.321 1.00 95.00 125 LYS A O 1
ATOM 1008 N N . ARG A 1 126 ? 9.546 9.183 -9.392 1.00 94.88 126 ARG A N 1
ATOM 1009 C CA . ARG A 1 126 ? 10.201 10.489 -9.561 1.00 94.88 126 ARG A CA 1
ATOM 1010 C C . ARG A 1 126 ? 9.797 11.168 -10.872 1.00 94.88 126 ARG A C 1
ATOM 1012 O O . ARG A 1 126 ? 9.540 12.367 -10.864 1.00 94.88 126 ARG A O 1
ATOM 1019 N N . TRP A 1 127 ? 9.741 10.421 -11.974 1.00 95.12 127 TRP A N 1
ATOM 1020 C CA . TRP A 1 127 ? 9.318 10.942 -13.273 1.00 95.12 127 TRP A CA 1
ATOM 1021 C C . TRP A 1 127 ? 7.860 11.424 -13.246 1.00 95.12 127 TRP A C 1
ATOM 1023 O O . TRP A 1 127 ? 7.608 12.562 -13.624 1.00 95.12 127 TRP A O 1
ATOM 1033 N N . LEU A 1 128 ? 6.928 10.632 -12.704 1.00 94.44 128 LEU A N 1
ATOM 1034 C CA . LEU A 1 128 ? 5.517 11.012 -12.544 1.00 94.44 128 LEU A CA 1
ATOM 1035 C C . LEU A 1 128 ? 5.355 12.282 -11.700 1.00 94.44 128 LEU A C 1
ATOM 1037 O O . LEU A 1 128 ? 4.603 13.181 -12.074 1.00 94.44 128 LEU A O 1
ATOM 1041 N N . SER A 1 129 ? 6.097 12.395 -10.595 1.00 93.06 129 SER A N 1
ATOM 1042 C CA . SER A 1 129 ? 6.106 13.613 -9.779 1.00 93.06 129 SER A CA 1
ATOM 1043 C C . SER A 1 129 ? 6.639 14.826 -10.545 1.00 93.06 129 SER A C 1
ATOM 1045 O O . SER A 1 129 ? 6.088 15.914 -10.406 1.00 93.06 129 SER A O 1
ATOM 1047 N N . ALA A 1 130 ? 7.665 14.652 -11.385 1.00 94.75 130 ALA A N 1
ATOM 1048 C CA . ALA A 1 130 ? 8.189 15.722 -12.236 1.00 94.75 130 ALA A CA 1
ATOM 1049 C C . ALA A 1 130 ? 7.191 16.167 -13.323 1.00 94.75 130 ALA A C 1
ATOM 1051 O O . ALA A 1 130 ? 7.269 17.301 -13.784 1.00 94.75 130 ALA A O 1
ATOM 1052 N N . GLN A 1 131 ? 6.240 15.304 -13.693 1.00 93.19 131 GLN A N 1
ATOM 1053 C CA . GLN A 1 131 ? 5.115 15.634 -14.576 1.00 93.19 131 GLN A CA 1
ATOM 1054 C C . GLN A 1 131 ? 3.881 16.160 -13.817 1.00 93.19 131 GLN A C 1
ATOM 1056 O O . GLN A 1 131 ? 2.827 16.328 -14.420 1.00 93.19 131 GLN A O 1
ATOM 1061 N N . LEU A 1 132 ? 3.980 16.399 -12.500 1.00 91.81 132 LEU A N 1
ATOM 1062 C CA . LEU A 1 132 ? 2.862 16.816 -11.637 1.00 91.81 132 LEU A CA 1
ATOM 1063 C C . LEU A 1 132 ? 1.693 15.808 -11.590 1.00 91.81 132 LEU A C 1
ATOM 1065 O O . LEU A 1 132 ? 0.578 16.161 -11.215 1.00 91.81 132 LEU A O 1
ATOM 1069 N N . LEU A 1 133 ? 1.954 14.535 -11.908 1.00 88.56 133 LEU A N 1
ATOM 1070 C CA . LEU A 1 133 ? 0.964 13.446 -11.887 1.00 88.56 133 LEU A CA 1
ATOM 1071 C C . LEU A 1 133 ? 0.960 12.660 -10.565 1.00 88.56 133 LEU A C 1
ATOM 1073 O O . LEU A 1 133 ? 0.232 11.682 -10.411 1.00 88.56 133 LEU A O 1
ATOM 1077 N N . GLY A 1 134 ? 1.794 13.051 -9.598 1.00 80.00 134 GLY A N 1
ATOM 1078 C CA . GLY A 1 134 ? 1.979 12.295 -8.357 1.00 80.00 134 GLY A CA 1
ATOM 1079 C C . GLY A 1 134 ? 0.742 12.244 -7.451 1.00 80.00 134 GLY A C 1
ATOM 1080 O O . GLY A 1 134 ? 0.568 11.264 -6.735 1.00 80.00 134 GLY A O 1
ATOM 1081 N N . SER A 1 135 ? -0.110 13.273 -7.472 1.00 82.00 135 SER A N 1
ATOM 1082 C CA . SER A 1 135 ? -1.325 13.348 -6.644 1.00 82.00 135 SER A CA 1
ATOM 1083 C C . SER A 1 135 ? -2.584 12.829 -7.339 1.00 82.00 135 SER A C 1
ATOM 1085 O O . SER A 1 135 ? -3.556 12.514 -6.659 1.00 82.00 135 SER A O 1
ATOM 1087 N N . SER A 1 136 ? -2.587 12.748 -8.672 1.00 87.81 136 SER A N 1
ATOM 1088 C CA . SER A 1 136 ? -3.738 12.287 -9.454 1.00 87.81 136 SER A CA 1
ATOM 1089 C C . SER A 1 136 ? -3.797 10.767 -9.591 1.00 87.81 136 SER A C 1
ATOM 1091 O O . SER A 1 136 ? -4.865 10.219 -9.858 1.00 87.81 136 SER A O 1
ATOM 1093 N N . LEU A 1 137 ? -2.668 10.079 -9.405 1.00 87.62 137 LEU A N 1
ATOM 1094 C CA . LEU A 1 137 ? -2.574 8.631 -9.544 1.00 87.62 137 LEU A CA 1
ATOM 1095 C C . LEU A 1 137 ? -2.532 7.934 -8.179 1.00 87.62 137 LEU A C 1
ATOM 1097 O O . LEU A 1 137 ? -1.813 8.378 -7.279 1.00 87.62 137 LEU A O 1
ATOM 1101 N N . PRO A 1 138 ? -3.217 6.784 -8.024 1.00 87.50 138 PRO A N 1
ATOM 1102 C CA . PRO A 1 138 ? -3.062 5.948 -6.844 1.00 87.50 138 PRO A CA 1
ATOM 1103 C C . PRO A 1 138 ? -1.586 5.581 -6.606 1.00 87.50 138 PRO A C 1
ATOM 1105 O O . PRO A 1 138 ? -0.880 5.266 -7.572 1.00 87.50 138 PRO A O 1
ATOM 1108 N N . PRO A 1 139 ? -1.111 5.516 -5.347 1.00 81.44 139 PRO A N 1
ATOM 1109 C CA . PRO A 1 139 ? 0.303 5.279 -5.033 1.00 81.44 139 PRO A CA 1
ATOM 1110 C C . PRO A 1 139 ? 0.900 3.994 -5.623 1.00 81.44 139 PRO A C 1
ATOM 1112 O O . PRO A 1 139 ? 2.109 3.916 -5.831 1.00 81.44 139 PRO A O 1
ATOM 1115 N N . VAL A 1 140 ? 0.057 2.988 -5.877 1.00 91.56 140 VAL A N 1
ATOM 1116 C CA . VAL A 1 140 ? 0.455 1.661 -6.375 1.00 91.56 140 VAL A CA 1
ATOM 1117 C C . VAL A 1 140 ? 0.575 1.613 -7.901 1.00 91.56 140 VAL A C 1
ATOM 1119 O O . VAL A 1 140 ? 1.123 0.662 -8.446 1.00 91.56 140 VAL A O 1
ATOM 1122 N N . THR A 1 141 ? 0.094 2.642 -8.604 1.00 92.50 141 THR A N 1
ATOM 1123 C CA . THR A 1 141 ? 0.058 2.684 -10.076 1.00 92.50 141 THR A CA 1
ATOM 1124 C C . THR A 1 141 ? 1.447 2.515 -10.674 1.00 92.50 141 THR A C 1
ATOM 1126 O O . THR A 1 141 ? 1.637 1.726 -11.593 1.00 92.50 141 THR A O 1
ATOM 1129 N N . ALA A 1 142 ? 2.444 3.206 -10.114 1.00 94.38 142 ALA A N 1
ATOM 1130 C CA . ALA A 1 142 ? 3.820 3.079 -10.573 1.00 94.38 142 ALA A CA 1
ATOM 1131 C C . ALA A 1 142 ? 4.341 1.643 -10.402 1.00 94.38 142 ALA A C 1
ATOM 1133 O O . ALA A 1 142 ? 4.907 1.092 -11.341 1.00 94.38 142 ALA A O 1
ATOM 1134 N N . ASP A 1 143 ? 4.114 1.020 -9.241 1.00 94.44 143 ASP A N 1
ATOM 1135 C CA . ASP A 1 143 ? 4.535 -0.361 -8.983 1.00 94.44 143 ASP A CA 1
ATOM 1136 C C . ASP A 1 143 ? 3.873 -1.347 -9.969 1.00 94.44 143 ASP A C 1
ATOM 1138 O O . ASP A 1 143 ? 4.544 -2.228 -10.504 1.00 94.44 143 ASP A O 1
ATOM 1142 N N . LEU A 1 144 ? 2.583 -1.158 -10.272 1.00 95.25 144 LEU A N 1
ATOM 1143 C CA . LEU A 1 144 ? 1.838 -1.980 -11.233 1.00 95.25 144 LEU A CA 1
ATOM 1144 C C . LEU A 1 144 ? 2.332 -1.804 -12.675 1.00 95.25 144 LEU A C 1
ATOM 1146 O O . LEU A 1 144 ? 2.464 -2.790 -13.394 1.00 95.25 144 LEU A O 1
ATOM 1150 N N . LEU A 1 145 ? 2.647 -0.577 -13.098 1.00 94.94 145 LEU A N 1
ATOM 1151 C CA . LEU A 1 145 ? 3.184 -0.304 -14.436 1.00 94.94 145 LEU A CA 1
ATOM 1152 C C . LEU A 1 145 ? 4.573 -0.926 -14.633 1.00 94.94 145 LEU A C 1
ATOM 1154 O O . LEU A 1 145 ? 4.845 -1.522 -15.677 1.00 94.94 145 LEU A O 1
ATOM 1158 N N . VAL A 1 146 ? 5.450 -0.837 -13.625 1.00 95.00 146 VAL A N 1
ATOM 1159 C CA . VAL A 1 146 ? 6.761 -1.505 -13.685 1.00 95.00 146 VAL A CA 1
ATOM 1160 C C . VAL A 1 146 ? 6.595 -3.025 -13.697 1.00 95.00 146 VAL A C 1
ATOM 1162 O O . VAL A 1 146 ? 7.275 -3.711 -14.467 1.00 95.00 146 VAL A O 1
ATOM 1165 N N . ALA A 1 147 ? 5.674 -3.560 -12.892 1.00 94.12 147 ALA A N 1
ATOM 1166 C CA . ALA A 1 147 ? 5.351 -4.982 -12.911 1.00 94.12 147 ALA A CA 1
ATOM 1167 C C . ALA A 1 147 ? 4.849 -5.431 -14.292 1.00 94.12 147 ALA A C 1
ATOM 1169 O O . ALA A 1 147 ? 5.354 -6.417 -14.824 1.00 94.12 147 ALA A O 1
ATOM 1170 N N . ALA A 1 148 ? 3.953 -4.665 -14.921 1.00 93.56 148 ALA A N 1
ATOM 1171 C CA . ALA A 1 148 ? 3.457 -4.924 -16.272 1.00 93.56 148 ALA A CA 1
ATOM 1172 C C . ALA A 1 148 ? 4.588 -5.004 -17.303 1.00 93.56 148 ALA A C 1
ATOM 1174 O O . ALA A 1 148 ? 4.678 -5.977 -18.049 1.00 93.56 148 ALA A O 1
ATOM 1175 N N . ALA A 1 149 ? 5.486 -4.016 -17.322 1.00 92.56 149 ALA A N 1
ATOM 1176 C CA . ALA A 1 149 ? 6.611 -3.989 -18.256 1.00 92.56 149 ALA A CA 1
ATOM 1177 C C . ALA A 1 149 ? 7.620 -5.127 -18.012 1.00 92.56 149 ALA A C 1
ATOM 1179 O O . ALA A 1 149 ? 8.299 -5.575 -18.938 1.00 92.56 149 ALA A O 1
ATOM 1180 N N . THR A 1 150 ? 7.719 -5.602 -16.769 1.00 91.25 150 THR A N 1
ATOM 1181 C CA . THR A 1 150 ? 8.579 -6.731 -16.398 1.00 91.25 150 THR A CA 1
ATOM 1182 C C . THR A 1 150 ? 7.955 -8.054 -16.846 1.00 91.25 150 THR A C 1
ATOM 1184 O O . THR A 1 150 ? 8.618 -8.858 -17.490 1.00 91.25 150 THR A O 1
ATOM 1187 N N . LEU A 1 151 ? 6.668 -8.271 -16.579 1.00 88.75 151 LEU A N 1
ATOM 1188 C CA . LEU A 1 151 ? 5.987 -9.528 -16.898 1.00 88.75 151 LEU A CA 1
ATOM 1189 C C . LEU A 1 151 ? 5.698 -9.683 -18.402 1.00 88.75 151 LEU A C 1
ATOM 1191 O O . LEU A 1 151 ? 5.864 -10.774 -18.945 1.00 88.75 151 LEU A O 1
ATOM 1195 N N . ARG A 1 152 ? 5.355 -8.598 -19.118 1.00 82.25 152 ARG A N 1
ATOM 1196 C CA . ARG A 1 152 ? 5.087 -8.634 -20.574 1.00 82.25 152 ARG A CA 1
ATOM 1197 C C . ARG A 1 152 ? 6.297 -9.050 -21.414 1.00 82.25 152 ARG A C 1
ATOM 1199 O O . ARG A 1 152 ? 6.117 -9.561 -22.514 1.00 82.25 152 ARG A O 1
ATOM 1206 N N . CYS A 1 153 ? 7.514 -8.818 -20.927 1.00 66.69 153 CYS A N 1
ATOM 1207 C CA . CYS A 1 153 ? 8.751 -9.073 -21.669 1.00 66.69 153 CYS A CA 1
ATOM 1208 C C . CYS A 1 153 ? 9.523 -10.301 -21.164 1.00 66.69 153 CYS A C 1
ATOM 1210 O O . CYS A 1 153 ? 10.736 -10.367 -21.369 1.00 66.69 153 CYS A O 1
ATOM 1212 N N . SER A 1 154 ? 8.863 -11.249 -20.492 1.00 63.41 154 SER A N 1
ATOM 1213 C CA . SER A 1 154 ? 9.504 -12.496 -20.063 1.00 63.41 154 SER A CA 1
ATOM 1214 C C . SER A 1 154 ? 9.766 -13.430 -21.265 1.00 63.41 154 SER A C 1
ATOM 1216 O O . SER A 1 154 ? 8.832 -13.681 -22.031 1.00 63.41 154 SER A O 1
ATOM 1218 N N . PRO A 1 155 ? 10.999 -13.951 -21.457 1.00 61.97 155 PRO A N 1
ATOM 1219 C CA . PRO A 1 155 ? 12.143 -13.852 -20.549 1.00 61.97 155 PRO A CA 1
ATOM 1220 C C . PRO A 1 155 ? 12.900 -12.520 -20.683 1.00 61.97 155 PRO A C 1
ATOM 1222 O O . PRO A 1 155 ? 13.385 -12.158 -21.758 1.00 61.97 155 PRO A O 1
ATOM 1225 N N . LEU A 1 156 ? 13.062 -11.803 -19.563 1.00 63.41 156 LEU A N 1
ATOM 1226 C CA . LEU A 1 156 ? 13.951 -10.643 -19.515 1.00 63.41 156 LEU A CA 1
ATOM 1227 C C . LEU A 1 156 ? 15.397 -11.105 -19.768 1.00 63.41 156 LEU A C 1
ATOM 1229 O O . LEU A 1 156 ? 15.807 -12.124 -19.208 1.00 63.41 156 LEU A O 1
ATOM 1233 N N . PRO A 1 157 ? 16.207 -10.351 -20.536 1.00 65.31 157 PRO A N 1
ATOM 1234 C CA . PRO A 1 157 ? 17.639 -10.613 -20.587 1.00 65.31 157 PRO A CA 1
ATOM 1235 C C . PRO A 1 157 ? 18.226 -10.532 -19.171 1.00 65.31 157 PRO A C 1
ATOM 1237 O O . PRO A 1 157 ? 17.748 -9.760 -18.336 1.00 65.31 157 PRO A O 1
ATOM 1240 N N . SER A 1 158 ? 19.268 -11.329 -18.916 1.00 60.81 158 SER A N 1
ATOM 1241 C CA . SER A 1 158 ? 19.870 -11.562 -17.591 1.00 60.81 158 SER A CA 1
ATOM 1242 C C . SER A 1 158 ? 20.266 -10.290 -16.830 1.00 60.81 158 SER A C 1
ATOM 1244 O O . SER A 1 158 ? 20.411 -10.325 -15.611 1.00 60.81 158 SER A O 1
ATOM 1246 N N . THR A 1 159 ? 20.402 -9.157 -17.522 1.00 63.41 159 THR A N 1
ATOM 1247 C CA . THR A 1 159 ? 20.763 -7.858 -16.949 1.00 63.41 159 THR A CA 1
ATOM 1248 C C . THR A 1 159 ? 19.957 -6.708 -17.566 1.00 63.41 159 THR A C 1
ATOM 1250 O O . THR A 1 159 ? 20.470 -5.871 -18.305 1.00 63.41 159 THR A O 1
ATOM 1253 N N . VAL A 1 160 ? 18.664 -6.602 -17.248 1.00 83.00 160 VAL A N 1
ATOM 1254 C CA . VAL A 1 160 ? 17.920 -5.358 -17.527 1.00 83.00 160 VAL A CA 1
ATOM 1255 C C . VAL A 1 160 ? 18.325 -4.300 -16.509 1.00 83.00 160 VAL A C 1
ATOM 1257 O O . VAL A 1 160 ? 18.210 -4.535 -15.312 1.00 83.00 160 VAL A O 1
ATOM 1260 N N . THR A 1 161 ? 18.779 -3.128 -16.951 1.00 92.25 161 THR A N 1
ATOM 1261 C CA . THR A 1 161 ? 19.067 -2.000 -16.050 1.00 92.25 161 THR A CA 1
ATOM 1262 C C . THR A 1 161 ? 17.775 -1.286 -15.625 1.00 92.25 161 THR A C 1
ATOM 1264 O O . THR A 1 161 ? 16.792 -1.302 -16.371 1.00 92.25 161 THR A O 1
ATOM 1267 N N . PRO A 1 162 ? 17.750 -0.589 -14.472 1.00 94.56 162 PRO A N 1
ATOM 1268 C CA . PRO A 1 162 ? 16.580 0.187 -14.050 1.00 94.56 162 PRO A CA 1
ATOM 1269 C C . PRO A 1 162 ? 16.117 1.229 -15.077 1.00 94.56 162 PRO A C 1
ATOM 1271 O O . PRO A 1 162 ? 14.920 1.436 -15.254 1.00 94.56 162 PRO A O 1
ATOM 1274 N N . LEU A 1 163 ? 17.059 1.863 -15.783 1.00 94.62 163 LEU A N 1
ATOM 1275 C CA . LEU A 1 163 ? 16.754 2.847 -16.824 1.00 94.62 163 LEU A CA 1
ATOM 1276 C C . LEU A 1 163 ? 16.126 2.189 -18.060 1.00 94.62 163 LEU A C 1
ATOM 1278 O O . LEU A 1 163 ? 15.156 2.711 -18.602 1.00 94.62 163 LEU A O 1
ATOM 1282 N N . ALA A 1 164 ? 16.645 1.033 -18.483 1.00 93.25 164 ALA A N 1
ATOM 1283 C CA . ALA A 1 164 ? 16.055 0.278 -19.584 1.00 93.25 164 ALA A CA 1
ATOM 1284 C C . ALA A 1 164 ? 14.636 -0.193 -19.235 1.00 93.25 164 ALA A C 1
ATOM 1286 O O . ALA A 1 164 ? 13.744 -0.133 -20.077 1.00 93.25 164 ALA A O 1
ATOM 1287 N N . LEU A 1 165 ? 14.405 -0.611 -17.985 1.00 94.06 165 LEU A N 1
ATOM 1288 C CA . LEU A 1 165 ? 13.069 -0.973 -17.519 1.00 94.06 165 LEU A CA 1
ATOM 1289 C C . LEU A 1 165 ? 12.126 0.238 -17.481 1.00 94.06 165 LEU A C 1
ATOM 1291 O O . LEU A 1 165 ? 10.991 0.122 -17.929 1.00 94.06 165 LEU A O 1
ATOM 1295 N N . LEU A 1 166 ? 12.595 1.411 -17.042 1.00 95.50 166 LEU A N 1
ATOM 1296 C CA . LEU A 1 166 ? 11.816 2.651 -17.133 1.00 95.50 166 LEU A CA 1
ATOM 1297 C C . LEU A 1 166 ? 11.424 2.967 -18.583 1.00 95.50 166 LEU A C 1
ATOM 1299 O O . LEU A 1 166 ? 10.264 3.267 -18.841 1.00 95.50 166 LEU A O 1
ATOM 1303 N N . ALA A 1 167 ? 12.358 2.867 -19.533 1.00 94.50 167 ALA A N 1
ATOM 1304 C CA . ALA A 1 167 ? 12.068 3.107 -20.946 1.00 94.50 167 ALA A CA 1
ATOM 1305 C C . ALA A 1 167 ? 10.982 2.156 -21.479 1.00 94.50 167 ALA A C 1
ATOM 1307 O O . ALA A 1 167 ? 10.096 2.589 -22.209 1.00 94.50 167 ALA A O 1
ATOM 1308 N N . ARG A 1 168 ? 10.993 0.886 -21.052 1.00 92.69 168 ARG A N 1
ATOM 1309 C CA . ARG A 1 168 ? 9.929 -0.077 -21.381 1.00 92.69 168 ARG A CA 1
ATOM 1310 C C . ARG A 1 168 ? 8.582 0.304 -20.782 1.00 92.69 168 ARG A C 1
ATOM 1312 O O . ARG A 1 168 ? 7.567 0.108 -21.434 1.00 92.69 168 ARG A O 1
ATOM 1319 N N . VAL A 1 169 ? 8.557 0.851 -19.568 1.00 95.19 169 VAL A N 1
ATOM 1320 C CA . VAL A 1 169 ? 7.312 1.360 -18.975 1.00 95.19 169 VAL A CA 1
ATOM 1321 C C . VAL A 1 169 ? 6.779 2.555 -19.762 1.00 95.19 169 VAL A C 1
ATOM 1323 O O . VAL A 1 169 ? 5.580 2.652 -19.986 1.00 95.19 169 VAL A O 1
ATOM 1326 N N . LEU A 1 170 ? 7.650 3.458 -20.212 1.00 95.25 170 LEU A N 1
ATOM 1327 C CA . LEU A 1 170 ? 7.223 4.586 -21.040 1.00 95.25 170 LEU A CA 1
ATOM 1328 C C . LEU A 1 170 ? 6.697 4.119 -22.403 1.00 95.25 170 LEU A C 1
ATOM 1330 O O . LEU A 1 170 ? 5.659 4.606 -22.835 1.00 95.25 170 LEU A O 1
ATOM 1334 N N . ALA A 1 171 ? 7.353 3.141 -23.034 1.00 93.75 171 ALA A N 1
ATOM 1335 C CA . ALA A 1 171 ? 6.847 2.509 -24.253 1.00 93.75 171 ALA A CA 1
ATOM 1336 C C . ALA A 1 171 ? 5.478 1.853 -24.011 1.00 93.75 171 ALA A C 1
ATOM 1338 O O . ALA A 1 171 ? 4.537 2.123 -24.742 1.00 93.75 171 ALA A O 1
ATOM 1339 N N . LEU A 1 172 ? 5.319 1.106 -22.910 1.00 93.44 172 LEU A N 1
ATOM 1340 C CA . LEU A 1 172 ? 4.035 0.536 -22.494 1.00 93.44 172 LEU A CA 1
ATOM 1341 C C . LEU A 1 172 ? 2.930 1.601 -22.409 1.00 93.44 172 LEU A C 1
ATOM 1343 O O . LEU A 1 172 ? 1.823 1.353 -22.871 1.00 93.44 172 LEU A O 1
ATOM 1347 N N . LEU A 1 173 ? 3.208 2.769 -21.823 1.00 92.94 173 LEU A N 1
ATOM 1348 C CA . LEU A 1 173 ? 2.225 3.852 -21.715 1.00 92.94 173 LEU A CA 1
ATOM 1349 C C . LEU A 1 173 ? 1.802 4.412 -23.079 1.00 92.94 173 LEU A C 1
ATOM 1351 O O . LEU A 1 173 ? 0.638 4.773 -23.230 1.00 92.94 173 LEU A O 1
ATOM 1355 N N . VAL A 1 174 ? 2.737 4.495 -24.030 1.00 94.38 174 VAL A N 1
ATOM 1356 C CA . VAL A 1 174 ? 2.509 5.032 -25.382 1.00 94.38 174 VAL A CA 1
ATOM 1357 C C . VAL A 1 174 ? 1.804 4.019 -26.281 1.00 94.38 174 VAL A C 1
ATOM 1359 O O . VAL A 1 174 ? 0.900 4.391 -27.021 1.00 94.38 174 VAL A O 1
ATOM 1362 N N . ASP A 1 175 ? 2.211 2.756 -26.206 1.00 91.94 175 ASP A N 1
ATOM 1363 C CA . ASP A 1 175 ? 1.780 1.710 -27.133 1.00 91.94 175 ASP A CA 1
ATOM 1364 C C . ASP A 1 175 ? 0.441 1.068 -26.733 1.00 91.94 175 ASP A C 1
ATOM 1366 O O . ASP A 1 175 ? -0.198 0.427 -27.561 1.00 91.94 175 ASP A O 1
ATOM 1370 N N . THR A 1 176 ? 0.020 1.201 -25.469 1.00 92.69 176 THR A N 1
ATOM 1371 C CA . THR A 1 176 ? -1.229 0.600 -24.969 1.00 92.69 176 THR A CA 1
ATOM 1372 C C . THR A 1 176 ? -2.423 1.500 -25.282 1.00 92.69 176 THR A C 1
ATOM 1374 O O . THR A 1 176 ? -2.478 2.645 -24.828 1.00 92.69 176 THR A O 1
ATOM 1377 N N . ASP A 1 177 ? -3.426 0.964 -25.978 1.00 94.00 177 ASP A N 1
ATOM 1378 C CA . ASP A 1 177 ? -4.726 1.625 -26.116 1.00 94.00 177 ASP A CA 1
ATOM 1379 C C . ASP A 1 177 ? -5.572 1.408 -24.853 1.00 94.00 177 ASP A C 1
ATOM 1381 O O . ASP A 1 177 ? -6.314 0.437 -24.727 1.00 94.00 177 ASP A O 1
ATOM 1385 N N . TRP A 1 178 ? -5.484 2.340 -23.905 1.00 90.81 178 TRP A N 1
ATOM 1386 C CA . TRP A 1 178 ? -6.193 2.276 -22.620 1.00 90.81 178 TRP A CA 1
ATOM 1387 C C . TRP A 1 178 ? -7.727 2.276 -22.727 1.00 90.81 178 TRP A C 1
ATOM 1389 O O . TRP A 1 178 ? -8.396 2.022 -21.725 1.00 90.81 178 TRP A O 1
ATOM 1399 N N . ALA A 1 179 ? -8.300 2.578 -23.898 1.00 94.06 179 ALA A N 1
ATOM 1400 C CA . ALA A 1 179 ? -9.744 2.510 -24.109 1.00 94.06 179 ALA A CA 1
ATOM 1401 C C . ALA A 1 179 ? 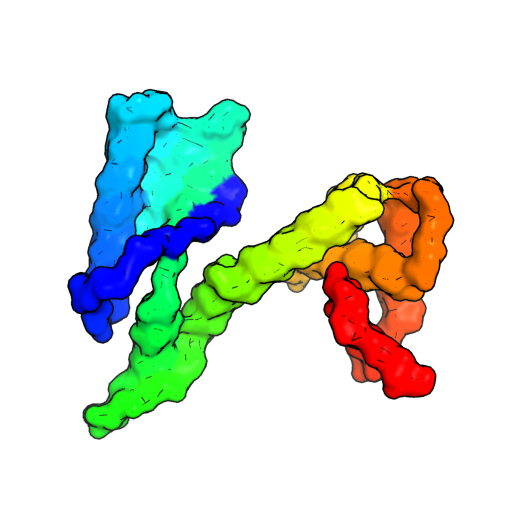-10.222 1.101 -24.497 1.00 94.06 179 ALA A C 1
ATOM 1403 O O . ALA A 1 179 ? -11.393 0.786 -24.285 1.00 94.06 179 ALA A O 1
ATOM 1404 N N . GLN A 1 180 ? -9.345 0.275 -25.075 1.00 93.62 180 GLN A N 1
ATOM 1405 C CA . GLN A 1 180 ? -9.685 -1.050 -25.610 1.00 93.62 180 GLN A CA 1
ATOM 1406 C C . GLN A 1 180 ? -8.935 -2.192 -24.913 1.00 93.62 180 GLN A C 1
ATOM 1408 O O . GLN A 1 180 ? -9.423 -3.322 -24.876 1.00 93.62 180 GLN A O 1
ATOM 1413 N N . GLU A 1 181 ? -7.762 -1.917 -24.349 1.00 90.56 181 GLU A N 1
ATOM 1414 C CA . GLU A 1 181 ? -6.874 -2.918 -23.769 1.00 90.56 181 GLU A CA 1
ATOM 1415 C C . GLU A 1 181 ? -6.910 -2.915 -22.238 1.00 90.56 181 GLU A C 1
ATOM 1417 O O . GLU A 1 181 ? -6.932 -1.875 -21.578 1.00 90.56 181 GLU A O 1
ATOM 1422 N N . ILE A 1 182 ? -6.855 -4.117 -21.659 1.00 89.31 182 ILE A N 1
ATOM 1423 C CA . ILE A 1 182 ? -6.731 -4.335 -20.217 1.00 89.31 182 ILE A CA 1
ATOM 1424 C C . ILE A 1 182 ? -5.369 -4.962 -19.938 1.00 89.31 182 ILE A C 1
ATOM 1426 O O . ILE A 1 182 ? -5.001 -5.982 -20.522 1.00 89.31 182 ILE A O 1
ATOM 1430 N N . VAL A 1 183 ? -4.638 -4.388 -18.983 1.00 89.38 183 VAL A N 1
ATOM 1431 C CA . VAL A 1 183 ? -3.375 -4.953 -18.503 1.00 89.38 183 VAL A CA 1
ATOM 1432 C C . VAL A 1 183 ? -3.657 -5.918 -17.352 1.00 89.38 183 VAL A C 1
ATOM 1434 O O . VAL A 1 183 ? -3.996 -5.499 -16.246 1.00 89.38 183 VAL A O 1
ATOM 1437 N N . VAL A 1 184 ? -3.492 -7.216 -17.608 1.00 89.31 184 VAL A N 1
ATOM 1438 C CA . VAL A 1 184 ? -3.602 -8.278 -16.596 1.00 89.31 184 VAL A CA 1
ATOM 1439 C C . VAL A 1 184 ? -2.204 -8.682 -16.131 1.00 89.31 184 VAL A C 1
ATOM 1441 O O . VAL A 1 184 ? -1.318 -8.918 -16.952 1.00 89.31 184 VAL A O 1
ATOM 1444 N N . LEU A 1 185 ? -2.001 -8.752 -14.814 1.00 89.38 185 LEU A N 1
ATOM 1445 C CA . LEU A 1 185 ? -0.722 -9.125 -14.207 1.00 89.38 185 LEU A CA 1
ATOM 1446 C C . LEU A 1 185 ? -0.812 -10.510 -13.578 1.00 89.38 185 LEU A C 1
ATOM 1448 O O . LEU A 1 185 ? -1.637 -10.733 -12.693 1.00 89.38 185 LEU A O 1
ATOM 1452 N N . ASP A 1 186 ? 0.086 -11.397 -13.995 1.00 87.31 186 ASP A N 1
ATOM 1453 C CA . ASP A 1 186 ? 0.295 -12.694 -13.363 1.00 87.31 186 ASP A CA 1
ATOM 1454 C C . ASP A 1 186 ? 1.589 -12.685 -12.553 1.00 87.31 186 ASP A C 1
ATOM 1456 O O . ASP A 1 186 ? 2.686 -12.697 -13.106 1.00 87.31 186 ASP A O 1
ATOM 1460 N N . PHE A 1 187 ? 1.474 -12.621 -11.231 1.00 85.56 187 PHE A N 1
ATOM 1461 C CA . PHE A 1 187 ? 2.647 -12.634 -10.356 1.00 85.56 187 PHE A CA 1
ATOM 1462 C C . PHE A 1 187 ? 3.154 -14.051 -10.047 1.00 85.56 187 PHE A C 1
ATOM 1464 O O . PHE A 1 187 ? 4.305 -14.206 -9.617 1.00 85.56 187 PHE A O 1
ATOM 1471 N N . ASN A 1 188 ? 2.305 -15.062 -10.245 1.00 81.38 188 ASN A N 1
ATOM 1472 C CA . ASN A 1 188 ? 2.545 -16.440 -9.825 1.00 81.38 188 ASN A CA 1
ATOM 1473 C C . ASN A 1 188 ? 2.766 -17.404 -10.995 1.00 81.38 188 ASN A C 1
ATOM 1475 O O . ASN A 1 188 ? 3.114 -18.553 -10.745 1.00 81.38 188 ASN A O 1
ATOM 1479 N N . ASP A 1 189 ? 2.580 -16.943 -12.234 1.00 73.94 189 ASP A N 1
ATOM 1480 C CA . ASP A 1 189 ? 2.537 -17.794 -13.427 1.00 73.94 189 ASP A CA 1
ATOM 1481 C C . ASP A 1 189 ? 1.407 -18.852 -13.332 1.00 73.94 189 ASP A C 1
ATOM 1483 O O . ASP A 1 189 ? 1.491 -19.937 -13.911 1.00 73.94 189 ASP A O 1
ATOM 1487 N N . ASP A 1 190 ? 0.340 -18.534 -12.581 1.00 71.00 190 ASP A N 1
ATOM 1488 C CA . ASP A 1 190 ? -0.811 -19.418 -12.342 1.00 71.00 190 ASP A CA 1
ATOM 1489 C C . ASP A 1 190 ? -1.690 -19.541 -13.597 1.00 71.00 190 ASP A C 1
ATOM 1491 O O . ASP A 1 190 ? -2.386 -20.550 -13.782 1.00 71.00 190 ASP A O 1
ATOM 1495 N N . PHE A 1 191 ? -1.652 -18.546 -14.493 1.00 67.25 191 PHE A N 1
ATOM 1496 C CA . PHE A 1 191 ? -2.287 -18.638 -15.803 1.00 67.25 191 PHE A CA 1
ATOM 1497 C C . PHE A 1 191 ? -1.449 -19.547 -16.704 1.00 67.25 191 PHE A C 1
ATOM 1499 O O . PHE A 1 191 ? -0.770 -19.116 -17.638 1.00 67.25 191 PHE A O 1
ATOM 1506 N N . THR A 1 192 ? -1.518 -20.850 -16.440 1.00 55.41 192 THR A N 1
ATOM 1507 C CA . THR A 1 192 ? -1.094 -21.863 -17.404 1.00 55.41 192 THR A CA 1
ATOM 1508 C C . THR A 1 192 ? -1.799 -21.581 -18.730 1.00 55.41 192 THR A C 1
ATOM 1510 O O . THR A 1 192 ? -3.025 -21.645 -18.838 1.00 55.41 192 THR A O 1
ATOM 1513 N N . ARG A 1 193 ? -1.012 -21.221 -19.752 1.00 50.69 193 ARG A N 1
ATOM 1514 C CA . ARG A 1 193 ? -1.468 -21.137 -21.141 1.00 50.69 193 ARG A CA 1
ATOM 1515 C C . ARG A 1 193 ? -1.847 -22.544 -21.601 1.00 50.69 193 ARG A C 1
ATOM 1517 O O . ARG A 1 193 ? -1.044 -23.230 -22.216 1.00 50.69 193 ARG A O 1
ATOM 1524 N N . ASN A 1 194 ? -3.062 -22.976 -21.287 1.00 36.28 194 ASN A N 1
ATOM 1525 C CA . ASN A 1 194 ? -3.747 -23.993 -22.071 1.00 36.28 194 ASN A CA 1
ATOM 1526 C C . ASN A 1 194 ? -4.419 -23.273 -23.244 1.00 36.28 194 ASN A C 1
ATOM 1528 O O . ASN A 1 194 ? -5.620 -23.007 -23.216 1.00 36.28 194 ASN A O 1
ATOM 1532 N N . ILE A 1 195 ? -3.604 -22.894 -24.229 1.00 35.88 195 ILE A N 1
ATOM 1533 C CA . ILE A 1 195 ? -4.029 -22.589 -25.598 1.00 35.88 195 ILE A CA 1
ATOM 1534 C C . ILE A 1 195 ? -3.098 -23.367 -26.516 1.00 35.88 195 ILE A C 1
ATOM 1536 O O . ILE A 1 195 ? -1.868 -23.215 -26.332 1.00 35.88 195 ILE A O 1
#